Protein AF-A0A431UZG2-F1 (afdb_monomer_lite)

Radius of gyration: 30.42 Å; chains: 1; bounding box: 85×88×68 Å

Foldseek 3Di:
DDDDDDDDDDDDDDDDDDDDDDDDDDDPPPPPPDPPPPVVVVVVVVVVVVVVVVVVLVVQDDPVNCVLLLLLLLLQLLVLLVQQVLQSVLVSLVVNVVSLVVCCVRPVVVSVLCCVLPVVLSVQLNVCSQVSPSVSNVVSSVVSQVSVLVSCVVVVNNVDHDDNDDPPVPDRPDDDPHHNDHHDPDDDPPDPVVVPPDDDPPDDDDDDDDDDD

Secondary structure (DSSP, 8-state):
-----PPPP-PPPP-------------------PPPPHHHHHHHHHHHHHHHHHHHHTTSPPHHHHHHHHHHHHHHHHHHHHHTBHHHHHHHHHHHHHHHHHHHHH-HHHHHHHHHHHHHHHHHHHHHHHTT-HHHHHHHHHHHHHHHHHHHHHTT-TT----SS--TTS--SS------BPPPSS-----TTTTTSS---------------

Structure (mmCIF, N/CA/C/O backbone):
data_AF-A0A431UZG2-F1
#
_entry.id   AF-A0A431UZG2-F1
#
loop_
_atom_site.group_PDB
_atom_site.id
_atom_site.type_symbol
_atom_site.label_atom_id
_atom_site.label_alt_id
_atom_site.label_comp_id
_atom_site.label_asym_id
_atom_site.label_entity_id
_atom_site.label_seq_id
_atom_site.pdbx_PDB_ins_code
_atom_site.Cartn_x
_atom_site.Cartn_y
_atom_site.Cartn_z
_atom_site.occupancy
_atom_site.B_iso_or_equiv
_atom_site.auth_seq_id
_atom_site.auth_comp_id
_atom_site.auth_asym_id
_atom_site.auth_atom_id
_atom_site.pdbx_PDB_model_num
ATOM 1 N N . MET A 1 1 ? 34.994 -25.817 32.535 1.00 43.81 1 MET A N 1
ATOM 2 C CA . MET A 1 1 ? 35.953 -26.023 31.429 1.00 43.81 1 MET A CA 1
ATOM 3 C C . MET A 1 1 ? 35.608 -25.024 30.342 1.00 43.81 1 MET A C 1
ATOM 5 O O . MET A 1 1 ? 34.577 -25.170 29.707 1.00 43.81 1 MET A O 1
ATOM 9 N N . LEU A 1 2 ? 36.404 -23.961 30.244 1.00 37.12 2 LEU A N 1
ATOM 10 C CA . LEU A 1 2 ? 36.218 -22.814 29.358 1.00 37.12 2 LEU A CA 1
ATOM 11 C C . LEU A 1 2 ? 37.387 -22.848 28.364 1.00 37.12 2 LEU A C 1
ATOM 13 O O . LEU A 1 2 ? 38.533 -22.827 28.806 1.00 37.12 2 LEU A O 1
ATOM 17 N N . VAL A 1 3 ? 37.122 -22.953 27.062 1.00 38.84 3 VAL A N 1
ATOM 18 C CA . VAL A 1 3 ? 38.161 -22.873 26.023 1.00 38.84 3 VAL A CA 1
ATOM 19 C C . VAL A 1 3 ? 37.898 -21.608 25.216 1.00 38.84 3 VAL A C 1
ATOM 21 O O . VAL A 1 3 ? 37.007 -21.575 24.374 1.00 38.84 3 VAL A O 1
ATOM 24 N N . MET A 1 4 ? 38.651 -20.553 25.531 1.00 38.56 4 MET A N 1
ATOM 25 C CA . MET A 1 4 ? 38.770 -19.352 24.708 1.00 38.56 4 MET A CA 1
ATOM 26 C C . MET A 1 4 ? 39.889 -19.570 23.688 1.00 38.56 4 MET A C 1
ATOM 28 O O . MET A 1 4 ? 41.039 -19.785 24.067 1.00 38.56 4 MET A O 1
ATOM 32 N N . LEU A 1 5 ? 39.550 -19.510 22.401 1.00 45.03 5 LEU A N 1
ATOM 33 C CA . LEU A 1 5 ? 40.508 -19.466 21.298 1.00 45.03 5 LEU A CA 1
ATOM 34 C C . LEU A 1 5 ? 40.808 -17.999 20.972 1.00 45.03 5 LEU A C 1
ATOM 36 O O . LEU A 1 5 ? 39.964 -17.293 20.428 1.00 45.03 5 LEU A O 1
ATOM 40 N N . PHE A 1 6 ? 42.013 -17.555 21.325 1.00 39.78 6 PHE A N 1
ATOM 41 C CA . PHE A 1 6 ? 42.602 -16.298 20.869 1.00 39.78 6 PHE A CA 1
ATOM 42 C C . PHE A 1 6 ? 43.340 -16.540 19.546 1.00 39.78 6 PHE A C 1
ATOM 44 O O . PHE A 1 6 ? 44.195 -17.422 19.465 1.00 39.78 6 PHE A O 1
ATOM 51 N N . LEU A 1 7 ? 43.025 -15.747 18.522 1.00 44.94 7 LEU A N 1
ATOM 52 C CA . LEU A 1 7 ? 43.806 -15.645 17.287 1.00 44.94 7 LEU A CA 1
ATOM 53 C C . LEU A 1 7 ? 44.834 -14.506 17.433 1.00 44.94 7 LEU A C 1
ATOM 55 O O . LEU A 1 7 ? 44.464 -13.437 17.924 1.00 44.94 7 LEU A O 1
ATOM 59 N N . PRO A 1 8 ? 46.103 -14.692 17.024 1.00 45.88 8 PRO A N 1
ATOM 60 C CA . PRO A 1 8 ? 47.106 -13.637 17.089 1.00 45.88 8 PRO A CA 1
ATOM 61 C C . PRO A 1 8 ? 47.012 -12.661 15.907 1.00 45.88 8 PRO A C 1
ATOM 63 O O . PRO A 1 8 ? 46.861 -13.049 14.750 1.00 45.88 8 PRO A O 1
ATOM 66 N N . VAL A 1 9 ? 47.160 -11.379 16.244 1.00 39.16 9 VAL A N 1
ATOM 67 C CA . VAL A 1 9 ? 47.347 -10.238 15.342 1.00 39.16 9 VAL A CA 1
ATOM 68 C C . VAL A 1 9 ? 48.752 -10.303 14.741 1.00 39.16 9 VAL A C 1
ATOM 70 O O . VAL A 1 9 ? 49.736 -10.349 15.477 1.00 39.16 9 VAL A O 1
ATOM 73 N N . ALA A 1 10 ? 48.853 -10.292 13.413 1.00 42.78 10 ALA A N 1
ATOM 74 C CA . ALA A 1 10 ? 50.126 -10.144 12.717 1.00 42.78 10 ALA A CA 1
ATOM 75 C C . ALA A 1 10 ? 50.467 -8.653 12.576 1.00 42.78 10 ALA A C 1
ATOM 77 O O . ALA A 1 10 ? 49.780 -7.902 11.886 1.00 42.78 10 ALA A O 1
ATOM 78 N N . THR A 1 11 ? 51.533 -8.232 13.251 1.00 38.59 11 THR A N 1
ATOM 79 C CA . THR A 1 11 ? 52.185 -6.931 13.090 1.00 38.59 11 THR A CA 1
ATOM 80 C C . THR A 1 11 ? 53.084 -6.966 11.856 1.00 38.59 11 THR A C 1
ATOM 82 O O . THR A 1 11 ? 54.027 -7.757 11.817 1.00 38.59 11 THR A O 1
ATOM 85 N N . VAL A 1 12 ? 52.825 -6.113 10.864 1.00 40.75 12 VAL A N 1
ATOM 86 C CA . VAL A 1 12 ? 53.767 -5.856 9.764 1.00 40.75 12 VAL A CA 1
ATOM 87 C C . VAL A 1 12 ? 54.627 -4.657 10.148 1.00 40.75 12 VAL A C 1
ATOM 89 O O . VAL A 1 12 ? 54.109 -3.595 10.491 1.00 40.75 12 VAL A O 1
ATOM 92 N N . ALA A 1 13 ? 55.940 -4.881 10.159 1.00 39.12 13 ALA A N 1
ATOM 93 C CA . ALA A 1 13 ? 56.962 -3.903 10.486 1.00 39.12 13 ALA A CA 1
ATOM 94 C C . ALA A 1 13 ? 57.151 -2.896 9.344 1.00 39.12 13 ALA A C 1
ATOM 96 O O . ALA A 1 13 ? 57.095 -3.248 8.168 1.00 39.12 13 ALA A O 1
ATOM 97 N N . ASN A 1 14 ? 57.377 -1.648 9.742 1.00 38.53 14 ASN A N 1
ATOM 98 C CA . ASN A 1 14 ? 57.751 -0.523 8.900 1.00 38.53 14 ASN A CA 1
ATOM 99 C C . ASN A 1 14 ? 59.289 -0.506 8.827 1.00 38.53 14 ASN A C 1
ATOM 101 O O . ASN A 1 14 ? 59.929 -0.381 9.871 1.00 38.53 14 ASN A O 1
ATOM 105 N N . GLU A 1 15 ? 59.877 -0.644 7.640 1.00 40.97 15 GLU A N 1
ATOM 106 C CA . GLU A 1 15 ? 61.316 -0.448 7.426 1.00 40.97 15 GLU A CA 1
ATOM 107 C C . GLU A 1 15 ? 61.536 0.612 6.342 1.00 40.97 15 GLU A C 1
ATOM 109 O O . GLU A 1 15 ? 61.219 0.420 5.169 1.00 40.97 15 GLU A O 1
ATOM 114 N N . ASP A 1 16 ? 62.072 1.747 6.796 1.00 43.56 16 ASP A N 1
ATOM 115 C CA . ASP A 1 16 ? 62.659 2.824 6.005 1.00 43.56 16 ASP A CA 1
ATOM 116 C C . ASP A 1 16 ? 63.868 2.318 5.206 1.00 43.56 16 ASP A C 1
ATOM 118 O O . ASP A 1 16 ? 64.885 1.923 5.786 1.00 43.56 16 ASP A O 1
ATOM 122 N N . HIS A 1 17 ? 63.818 2.439 3.877 1.00 42.97 17 HIS A N 1
ATOM 123 C CA . HIS A 1 17 ? 65.035 2.602 3.084 1.00 42.97 17 HIS A CA 1
ATOM 124 C C . HIS A 1 17 ? 64.773 3.293 1.736 1.00 42.97 17 HIS A C 1
ATOM 126 O O . HIS A 1 17 ? 64.243 2.694 0.804 1.00 42.97 17 HIS A O 1
ATOM 132 N N . ASP A 1 18 ? 65.209 4.549 1.639 1.00 43.84 18 ASP A N 1
ATOM 133 C CA . ASP A 1 18 ? 65.608 5.231 0.401 1.00 43.84 18 ASP A CA 1
ATOM 134 C C . ASP A 1 18 ? 67.136 5.399 0.500 1.00 43.84 18 ASP A C 1
ATOM 136 O O . ASP A 1 18 ? 67.624 5.841 1.548 1.00 43.84 18 ASP A O 1
ATOM 140 N N . PRO A 1 19 ? 67.928 4.962 -0.496 1.00 50.75 19 PRO A N 1
ATOM 141 C CA . PRO A 1 19 ? 68.253 5.883 -1.585 1.00 50.75 19 PRO A CA 1
ATOM 142 C C . PRO A 1 19 ? 68.450 5.179 -2.939 1.00 50.75 19 PRO A C 1
ATOM 144 O O . PRO A 1 19 ? 69.220 4.228 -3.041 1.00 50.75 19 PRO A O 1
ATOM 147 N N . ALA A 1 20 ? 67.865 5.714 -4.009 1.00 37.75 20 ALA A N 1
ATOM 148 C CA . ALA A 1 20 ? 68.598 6.047 -5.243 1.00 37.75 20 ALA A CA 1
ATOM 149 C C . ALA A 1 20 ? 67.640 6.342 -6.398 1.00 37.75 20 ALA A C 1
ATOM 151 O O . ALA A 1 20 ? 67.057 5.469 -7.037 1.00 37.75 20 ALA A O 1
ATOM 152 N N . ARG A 1 21 ? 67.593 7.627 -6.724 1.00 46.16 21 ARG A N 1
ATOM 153 C CA . ARG A 1 21 ? 67.043 8.203 -7.942 1.00 46.16 21 ARG A CA 1
ATOM 154 C C . ARG A 1 21 ? 67.805 7.657 -9.161 1.00 46.16 21 ARG A C 1
ATOM 156 O O . ARG A 1 21 ? 68.935 8.070 -9.413 1.00 46.16 21 ARG A O 1
ATOM 163 N N . GLN A 1 22 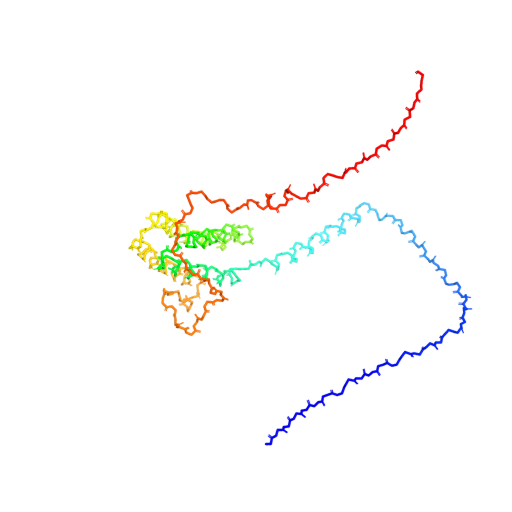? 67.188 6.755 -9.922 1.00 41.44 22 GLN A N 1
ATOM 164 C CA . GLN A 1 22 ? 67.561 6.478 -11.310 1.00 41.44 22 GLN A CA 1
ATOM 165 C C . GLN A 1 22 ? 66.491 7.061 -12.228 1.00 41.44 22 GLN A C 1
ATOM 167 O O . GLN A 1 22 ? 65.404 6.515 -12.399 1.00 41.44 22 GLN A O 1
ATOM 172 N N . GLU A 1 23 ? 66.830 8.210 -12.806 1.00 48.09 23 GLU A N 1
ATOM 173 C CA . GLU A 1 23 ? 66.174 8.743 -13.989 1.00 48.09 23 GLU A CA 1
ATOM 174 C C . GLU A 1 23 ? 66.430 7.783 -15.153 1.00 48.09 23 GLU A C 1
ATOM 176 O O . GLU A 1 23 ? 67.531 7.712 -15.695 1.00 48.09 23 GLU A O 1
ATOM 181 N N . THR A 1 24 ? 65.400 7.047 -15.554 1.00 43.62 24 THR A N 1
ATOM 182 C CA . THR A 1 24 ? 65.286 6.582 -16.933 1.00 43.62 24 THR A CA 1
ATOM 183 C C . THR A 1 24 ? 63.944 7.072 -17.434 1.00 43.62 24 THR A C 1
ATOM 185 O O . THR A 1 24 ? 62.882 6.659 -16.978 1.00 43.62 24 THR A O 1
ATOM 188 N N . GLY A 1 25 ? 64.019 8.087 -18.291 1.00 46.62 25 GLY A N 1
ATOM 189 C CA . GLY A 1 25 ? 62.873 8.602 -19.005 1.00 46.62 25 GLY A CA 1
ATOM 190 C C . GLY A 1 25 ? 62.320 7.512 -19.906 1.00 46.62 25 GLY A C 1
ATOM 191 O O . GLY A 1 25 ? 62.895 7.222 -20.951 1.00 46.62 25 GLY A O 1
ATOM 192 N N . GLU A 1 26 ? 61.183 6.954 -19.521 1.00 42.47 26 GLU A N 1
ATOM 193 C CA . GLU A 1 26 ? 60.258 6.379 -20.478 1.00 42.47 26 GLU A CA 1
ATOM 194 C C . GLU A 1 26 ? 59.244 7.460 -20.822 1.00 42.47 26 GLU A C 1
ATOM 196 O O . GLU A 1 26 ? 58.429 7.921 -20.024 1.00 42.47 26 GLU A O 1
ATOM 201 N N . THR A 1 27 ? 59.434 7.941 -22.041 1.00 43.25 27 THR A N 1
ATOM 202 C CA . THR A 1 27 ? 58.616 8.878 -22.783 1.00 43.25 27 THR A CA 1
ATOM 203 C C . THR A 1 27 ? 57.137 8.727 -22.453 1.00 43.25 27 THR A C 1
ATOM 205 O O . THR A 1 27 ? 56.504 7.735 -22.815 1.00 43.25 27 THR A O 1
ATOM 208 N N . SER A 1 28 ? 56.593 9.769 -21.828 1.00 48.41 28 SER A N 1
ATOM 209 C CA . SER A 1 28 ? 55.172 10.086 -21.859 1.00 48.41 28 SER A CA 1
ATOM 210 C C . SER A 1 28 ? 54.723 10.095 -23.321 1.00 48.41 28 SER A C 1
ATOM 212 O O . SER A 1 28 ? 54.948 11.056 -24.060 1.00 48.41 28 SER A O 1
ATOM 214 N N . SER A 1 29 ? 54.145 8.979 -23.766 1.00 44.28 29 SER A N 1
ATOM 215 C CA . SER A 1 29 ? 53.398 8.914 -25.011 1.00 44.28 29 SER A CA 1
ATOM 216 C C . SER A 1 29 ? 52.078 9.628 -24.755 1.00 44.28 29 SER A C 1
ATOM 218 O O . SER A 1 29 ? 51.051 9.023 -24.457 1.00 44.28 29 SER A O 1
ATOM 220 N N . SER A 1 30 ? 52.128 10.957 -24.828 1.00 51.66 30 SER A N 1
ATOM 221 C CA . SER A 1 30 ? 50.952 11.775 -25.083 1.00 51.66 30 SER A CA 1
ATOM 222 C C . SER A 1 30 ? 50.509 11.488 -26.518 1.00 51.66 30 SER A C 1
ATOM 224 O O . SER A 1 30 ? 50.783 12.242 -27.451 1.00 51.66 30 SER A O 1
ATOM 226 N N . ALA A 1 31 ? 49.874 10.333 -26.717 1.00 46.91 31 ALA A N 1
ATOM 227 C CA . ALA A 1 31 ? 49.042 10.112 -27.880 1.00 46.91 31 ALA A CA 1
ATOM 228 C C . ALA A 1 31 ? 47.793 10.977 -27.682 1.00 46.91 31 ALA A C 1
ATOM 230 O O . ALA A 1 31 ? 46.787 10.542 -27.123 1.00 46.91 31 ALA A O 1
ATOM 231 N N . SER A 1 32 ? 47.899 12.236 -28.108 1.00 50.66 32 SER A N 1
ATOM 232 C CA . SER A 1 32 ? 46.752 13.086 -28.398 1.00 50.66 32 SER A CA 1
ATOM 233 C C . SER A 1 32 ? 45.939 12.357 -29.466 1.00 50.66 32 SER A C 1
ATOM 235 O O . SER A 1 32 ? 46.263 12.411 -30.651 1.00 50.66 32 SER A O 1
ATOM 237 N N . SER A 1 33 ? 44.958 11.565 -29.035 1.00 61.38 33 SER A N 1
ATOM 238 C CA . SER A 1 33 ? 44.034 10.907 -29.947 1.00 61.38 33 SER A CA 1
ATOM 239 C C . SER A 1 33 ? 43.202 12.011 -30.579 1.00 61.38 33 SER A C 1
ATOM 241 O O . SER A 1 33 ? 42.483 12.729 -29.883 1.00 61.38 33 SER A O 1
ATOM 243 N N . GLU A 1 34 ? 43.353 12.200 -31.892 1.00 66.00 34 GLU A N 1
ATOM 244 C CA . GLU A 1 34 ? 42.438 13.054 -32.642 1.00 66.00 34 GLU A CA 1
ATOM 245 C C . GLU A 1 34 ? 41.000 12.655 -32.283 1.00 66.00 34 GLU A C 1
ATOM 247 O O . GLU A 1 34 ? 40.702 11.455 -32.179 1.00 66.00 34 GLU A O 1
ATOM 252 N N . PRO A 1 35 ? 40.110 13.632 -32.028 1.00 73.94 35 PRO A N 1
ATOM 253 C CA . PRO A 1 35 ? 38.743 13.324 -31.661 1.00 73.94 35 PRO A CA 1
ATOM 254 C C . PRO A 1 35 ? 38.133 12.456 -32.760 1.00 73.94 35 PRO A C 1
ATOM 256 O O . PRO A 1 35 ? 38.169 12.817 -33.937 1.00 73.94 35 PRO A O 1
ATOM 259 N N . LYS A 1 36 ? 37.584 11.302 -32.360 1.00 78.38 36 LYS A N 1
ATOM 260 C CA . LYS A 1 36 ? 36.868 10.399 -33.265 1.00 78.38 36 LYS A CA 1
ATOM 261 C C . LYS A 1 36 ? 35.882 11.208 -34.129 1.00 78.38 36 LYS A C 1
ATOM 263 O O . LYS A 1 36 ? 35.250 12.129 -33.589 1.00 78.38 36 LYS A O 1
ATOM 268 N N . PRO A 1 37 ? 35.700 10.851 -35.415 1.00 91.94 37 PRO A N 1
ATOM 269 C CA . PRO A 1 37 ? 34.659 11.434 -36.257 1.00 91.94 37 PRO A CA 1
ATOM 270 C C . PRO A 1 37 ? 33.309 11.440 -35.536 1.00 91.94 37 PRO A C 1
ATOM 272 O O . PRO A 1 37 ? 33.022 10.541 -34.736 1.00 91.94 37 PRO A O 1
ATOM 275 N N . LEU A 1 38 ? 32.490 12.463 -35.784 1.00 89.38 38 LEU A N 1
ATOM 276 C CA . LEU A 1 38 ? 31.225 12.663 -35.070 1.00 89.38 38 LEU A CA 1
ATOM 277 C C . LEU A 1 38 ? 30.324 11.429 -35.162 1.00 89.38 38 LEU A C 1
ATOM 279 O O . LEU A 1 38 ? 29.736 11.026 -34.164 1.00 89.38 38 LEU A O 1
ATOM 283 N N . GLU A 1 39 ? 30.308 10.774 -36.316 1.00 90.62 39 GLU A N 1
ATOM 284 C CA . GLU A 1 39 ? 29.546 9.558 -36.585 1.00 90.62 39 GLU A CA 1
ATOM 285 C C . GLU A 1 39 ? 29.968 8.412 -35.657 1.00 90.62 39 GLU A C 1
ATOM 287 O O . GLU A 1 39 ? 29.134 7.696 -35.109 1.00 90.62 39 GLU A O 1
ATOM 292 N N . GLN A 1 40 ? 31.272 8.267 -35.411 1.00 91.38 40 GLN A N 1
ATOM 293 C CA . GLN A 1 40 ? 31.798 7.226 -34.530 1.00 91.38 40 GLN A CA 1
ATOM 294 C C . GLN A 1 40 ? 31.515 7.531 -33.052 1.00 91.38 40 GLN A C 1
ATOM 296 O O . GLN A 1 40 ? 31.325 6.612 -32.252 1.00 91.38 40 GLN A O 1
ATOM 301 N N . ARG A 1 41 ? 31.476 8.814 -32.674 1.00 93.12 41 ARG A N 1
ATOM 302 C CA . ARG A 1 41 ? 31.078 9.244 -31.325 1.00 93.12 41 ARG A CA 1
ATOM 303 C C . ARG A 1 41 ? 29.597 8.971 -31.080 1.00 93.12 41 ARG A C 1
ATOM 305 O O . ARG A 1 41 ? 29.277 8.425 -30.034 1.00 93.12 41 ARG A O 1
ATOM 312 N N . VAL A 1 42 ? 28.732 9.285 -32.046 1.00 94.88 42 VAL A N 1
ATOM 313 C CA . VAL A 1 42 ? 27.293 8.981 -31.978 1.00 94.88 42 VAL A CA 1
ATOM 314 C C . VAL A 1 42 ? 27.068 7.477 -31.839 1.00 94.88 42 VAL A C 1
ATOM 316 O O . VAL A 1 42 ? 26.416 7.068 -30.889 1.00 94.88 42 VAL A O 1
ATOM 319 N N . ALA A 1 43 ? 27.703 6.652 -32.676 1.00 94.50 43 ALA A N 1
ATOM 320 C CA . ALA A 1 43 ? 27.565 5.197 -32.582 1.00 94.50 43 ALA A CA 1
ATOM 321 C C . ALA A 1 43 ? 28.029 4.634 -31.223 1.00 94.50 43 ALA A C 1
ATOM 323 O O . ALA A 1 43 ? 27.419 3.716 -30.684 1.00 94.50 43 ALA A O 1
ATOM 324 N N . THR A 1 44 ? 29.097 5.204 -30.648 1.00 96.00 44 THR A N 1
ATOM 325 C CA . THR A 1 44 ? 29.571 4.808 -29.310 1.00 96.00 44 THR A CA 1
ATOM 326 C C . THR A 1 44 ? 28.542 5.181 -28.237 1.00 96.00 44 THR A C 1
ATOM 328 O O . THR A 1 44 ? 28.244 4.368 -27.370 1.00 96.00 44 THR A O 1
ATOM 331 N N . LEU A 1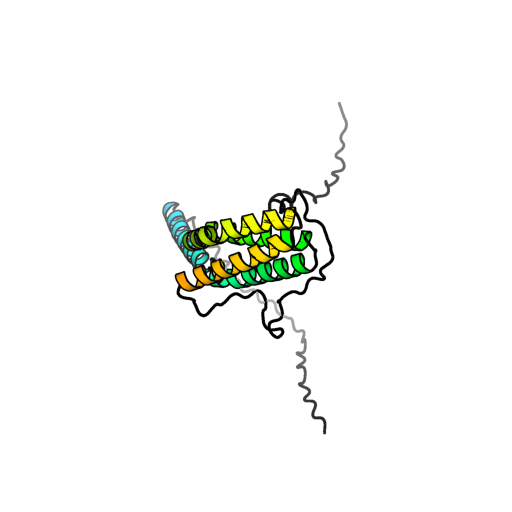 45 ? 27.972 6.389 -28.312 1.00 96.19 45 LEU A N 1
ATOM 332 C CA . LEU A 1 45 ? 26.948 6.853 -27.372 1.00 96.19 45 LEU A CA 1
ATOM 333 C C . LEU A 1 45 ? 25.652 6.040 -27.474 1.00 96.19 45 LEU A C 1
ATOM 335 O O . LEU A 1 45 ? 25.037 5.767 -26.452 1.00 96.19 45 LEU A O 1
ATOM 339 N N . GLU A 1 46 ? 25.246 5.631 -28.676 1.00 96.62 46 GLU A N 1
ATOM 340 C CA . GLU A 1 46 ? 24.080 4.762 -28.878 1.00 96.62 46 GLU A CA 1
ATOM 341 C C . GLU A 1 46 ? 24.291 3.376 -28.248 1.00 96.62 46 GLU A C 1
ATOM 343 O O . GLU A 1 46 ? 23.389 2.853 -27.593 1.00 96.62 46 GLU A O 1
ATOM 348 N N . GLU A 1 47 ? 25.491 2.796 -28.374 1.00 97.00 47 GLU A N 1
ATOM 349 C CA . GLU A 1 47 ? 25.827 1.528 -27.713 1.00 97.00 47 GLU A CA 1
ATOM 350 C C . GLU A 1 47 ? 25.848 1.670 -26.181 1.00 97.00 47 GLU A C 1
ATOM 352 O O . GLU A 1 47 ? 25.344 0.804 -25.458 1.00 97.00 47 GLU A O 1
ATOM 357 N N . GLU A 1 48 ? 26.422 2.762 -25.671 1.00 96.31 48 GLU A N 1
ATOM 358 C CA . GLU A 1 48 ? 26.432 3.059 -24.238 1.00 96.31 48 GLU A CA 1
ATOM 359 C C . GLU A 1 48 ? 25.016 3.272 -23.696 1.00 96.31 48 GLU A C 1
ATOM 361 O O . GLU A 1 48 ? 24.679 2.697 -22.659 1.00 96.31 48 GLU A O 1
ATOM 366 N N . LEU A 1 49 ? 24.168 4.016 -24.412 1.00 96.88 49 LEU A N 1
ATOM 367 C CA . LEU A 1 49 ? 22.769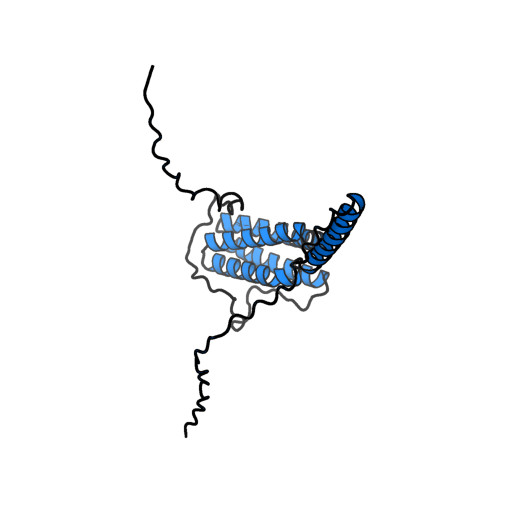 4.227 -24.051 1.00 96.88 49 LEU A CA 1
ATOM 368 C C . LEU A 1 49 ? 22.016 2.895 -23.981 1.00 96.88 49 LEU A C 1
ATOM 370 O O . LEU A 1 49 ? 21.429 2.593 -22.945 1.00 96.88 49 LEU A O 1
ATOM 374 N N . ALA A 1 50 ? 22.123 2.053 -25.012 1.00 95.75 50 ALA A N 1
ATOM 375 C CA . ALA A 1 50 ? 21.474 0.742 -25.031 1.00 95.75 50 ALA A CA 1
ATOM 376 C C . ALA A 1 50 ? 21.944 -0.161 -23.873 1.00 95.75 50 ALA A C 1
ATOM 378 O O . ALA A 1 50 ? 21.158 -0.886 -23.260 1.00 95.75 50 ALA A O 1
ATOM 379 N N . ARG A 1 51 ? 23.237 -0.107 -23.524 1.00 95.81 51 ARG A N 1
ATOM 380 C CA . ARG A 1 51 ? 23.798 -0.842 -22.380 1.00 95.81 51 ARG A CA 1
ATOM 381 C C . ARG A 1 51 ? 23.250 -0.334 -21.046 1.00 95.81 51 ARG A C 1
ATOM 383 O O . ARG A 1 51 ? 23.003 -1.143 -20.144 1.00 95.81 51 ARG A O 1
ATOM 390 N N . VAL A 1 52 ? 23.110 0.982 -20.900 1.00 95.06 52 VAL A N 1
ATOM 391 C CA . VAL A 1 52 ? 22.543 1.608 -19.702 1.00 95.06 52 VAL A CA 1
ATOM 392 C C . VAL A 1 52 ? 21.066 1.251 -19.576 1.00 95.06 52 VAL A C 1
ATOM 394 O O . VAL A 1 52 ? 20.674 0.766 -18.521 1.00 95.06 52 VAL A O 1
ATOM 397 N N . GLU A 1 53 ? 20.277 1.373 -20.643 1.00 92.69 53 GLU A N 1
ATOM 398 C CA . GLU A 1 53 ? 18.855 1.002 -20.664 1.00 92.69 53 GLU A CA 1
ATOM 399 C C . GLU A 1 53 ? 18.645 -0.462 -20.254 1.00 92.69 53 GLU A C 1
ATOM 401 O O . GLU A 1 53 ? 17.913 -0.738 -19.305 1.00 92.69 53 GLU A O 1
ATOM 406 N N . ALA A 1 54 ? 19.391 -1.398 -20.851 1.00 90.56 54 ALA A N 1
ATOM 407 C CA . ALA A 1 54 ? 19.328 -2.817 -20.489 1.00 90.56 54 ALA A CA 1
ATOM 408 C C . ALA A 1 54 ? 19.815 -3.113 -19.055 1.00 90.56 54 ALA A C 1
ATOM 410 O O . ALA A 1 54 ? 19.521 -4.162 -18.474 1.00 90.56 54 ALA A O 1
ATOM 411 N N . SER A 1 55 ? 20.628 -2.231 -18.471 1.00 90.06 55 SER A N 1
ATOM 412 C CA . SER A 1 55 ? 21.041 -2.346 -17.070 1.00 90.06 55 SER A CA 1
ATOM 413 C C . SER A 1 55 ? 19.981 -1.786 -16.127 1.00 90.06 55 SER A C 1
ATOM 415 O O . SER A 1 55 ? 19.745 -2.392 -15.087 1.00 90.06 55 SER A O 1
ATOM 417 N N . 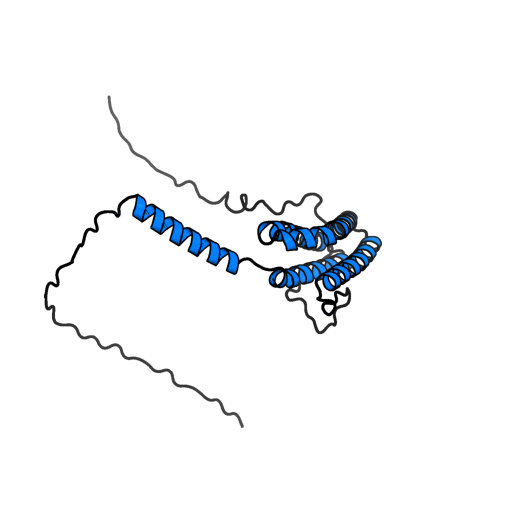LEU A 1 56 ? 19.314 -0.692 -16.501 1.00 87.62 56 LEU A N 1
ATOM 418 C CA . LEU A 1 56 ? 18.214 -0.105 -15.740 1.00 87.62 56 LEU A CA 1
ATOM 419 C C . LEU A 1 56 ? 16.995 -1.027 -15.710 1.00 87.62 56 LEU A C 1
ATOM 421 O O . LEU A 1 56 ? 16.454 -1.248 -14.633 1.00 87.62 56 LEU A O 1
ATOM 425 N N . GLU A 1 57 ? 16.622 -1.630 -16.841 1.00 85.00 57 GLU A N 1
ATOM 426 C CA . GLU A 1 57 ? 15.503 -2.581 -16.922 1.00 85.00 57 GLU A CA 1
ATOM 427 C C . GLU A 1 57 ? 15.695 -3.769 -15.963 1.00 85.00 57 GLU A C 1
ATOM 429 O O . GLU A 1 57 ? 14.783 -4.151 -15.238 1.00 85.00 57 GLU A O 1
ATOM 434 N N . ARG A 1 58 ? 16.923 -4.297 -15.856 1.00 83.44 58 ARG A N 1
ATOM 435 C CA . ARG A 1 58 ? 17.256 -5.391 -14.923 1.00 83.44 58 ARG A CA 1
ATOM 436 C C . ARG A 1 58 ? 17.253 -4.991 -13.446 1.00 83.44 58 ARG A C 1
ATOM 438 O O . ARG A 1 58 ? 17.263 -5.874 -12.593 1.00 83.44 58 ARG A O 1
ATOM 445 N N . LEU A 1 59 ? 17.327 -3.696 -13.146 1.00 85.00 59 LEU A N 1
ATOM 446 C CA . LEU A 1 59 ? 17.352 -3.162 -11.783 1.00 85.00 59 LEU A CA 1
ATOM 447 C C . LEU A 1 59 ? 15.987 -2.637 -11.333 1.00 85.00 59 LEU A C 1
ATOM 449 O O . LEU A 1 59 ? 15.869 -2.211 -10.182 1.00 85.00 59 LEU A O 1
ATOM 453 N N . GLN A 1 60 ? 14.975 -2.635 -12.207 1.00 80.00 60 GLN A N 1
ATOM 454 C CA . GLN A 1 60 ? 13.651 -2.175 -11.817 1.00 80.00 60 GLN A CA 1
ATOM 455 C C . GLN A 1 60 ? 13.104 -3.072 -10.699 1.00 80.00 60 GLN A C 1
ATOM 457 O O . GLN A 1 60 ? 13.169 -4.299 -10.814 1.00 80.00 60 GLN A O 1
ATOM 462 N N . PRO A 1 61 ? 12.598 -2.483 -9.598 1.00 81.50 61 PRO A N 1
ATOM 463 C CA . PRO A 1 61 ? 11.904 -3.253 -8.582 1.00 81.50 61 PRO A CA 1
ATOM 464 C C . PRO A 1 61 ? 10.744 -3.996 -9.239 1.00 81.50 61 PRO A C 1
ATOM 466 O O . PRO A 1 61 ? 9.995 -3.409 -10.014 1.00 81.50 61 PRO A O 1
ATOM 469 N N . ASP A 1 62 ? 10.596 -5.276 -8.935 1.00 82.12 62 ASP A N 1
ATOM 470 C CA . ASP A 1 62 ? 9.438 -6.040 -9.371 1.00 82.12 62 ASP A CA 1
ATOM 471 C C . ASP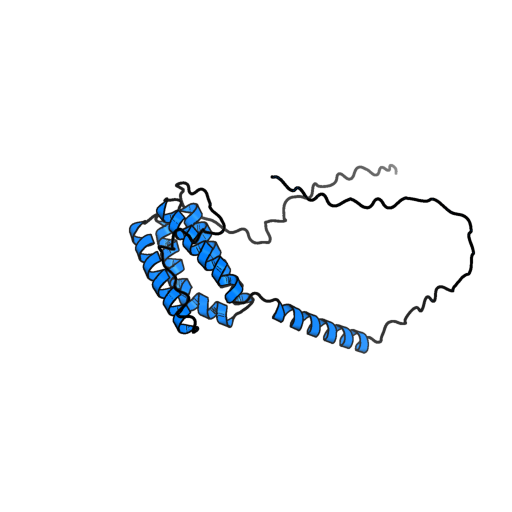 A 1 62 ? 8.357 -6.049 -8.279 1.00 82.12 62 ASP A C 1
ATOM 473 O O . ASP A 1 62 ? 8.547 -5.588 -7.145 1.00 82.12 62 ASP A O 1
ATOM 477 N N . MET A 1 63 ? 7.197 -6.614 -8.615 1.00 82.94 63 MET A N 1
ATOM 478 C CA . MET A 1 63 ? 6.107 -6.779 -7.655 1.00 82.94 63 MET A CA 1
ATOM 479 C C . MET A 1 63 ? 6.527 -7.618 -6.430 1.00 82.94 63 MET A C 1
ATOM 481 O O . MET A 1 63 ? 6.033 -7.395 -5.329 1.00 82.94 63 MET A O 1
ATOM 485 N N . ILE A 1 64 ? 7.474 -8.551 -6.575 1.00 85.62 64 ILE A N 1
ATOM 486 C CA . ILE A 1 64 ? 7.943 -9.407 -5.473 1.00 85.62 64 ILE A CA 1
ATOM 487 C C . ILE A 1 64 ? 8.682 -8.576 -4.417 1.00 85.62 64 ILE A C 1
ATOM 489 O O . ILE A 1 64 ? 8.529 -8.828 -3.221 1.00 85.62 64 ILE A O 1
ATOM 493 N N . MET A 1 65 ? 9.444 -7.569 -4.840 1.00 87.81 65 MET A N 1
ATOM 494 C CA . MET A 1 65 ? 10.202 -6.701 -3.943 1.00 87.81 65 MET A CA 1
ATOM 495 C C . MET A 1 65 ? 9.318 -5.719 -3.165 1.00 87.81 65 MET A C 1
ATOM 497 O O . MET A 1 65 ? 9.664 -5.369 -2.036 1.00 87.81 65 MET A O 1
ATOM 501 N N . ILE A 1 66 ? 8.178 -5.295 -3.723 1.00 91.75 66 ILE A N 1
ATOM 502 C CA . ILE A 1 66 ? 7.307 -4.292 -3.084 1.00 91.75 66 ILE A CA 1
ATOM 503 C C . ILE A 1 66 ? 6.224 -4.878 -2.170 1.00 91.75 66 ILE A C 1
ATOM 505 O O . ILE A 1 66 ? 5.815 -4.223 -1.213 1.00 91.75 66 ILE A O 1
ATOM 509 N N . MET A 1 67 ? 5.758 -6.106 -2.426 1.00 93.38 67 MET A N 1
ATOM 510 C CA . MET A 1 67 ? 4.681 -6.725 -1.639 1.00 93.38 67 MET A CA 1
ATOM 511 C C . MET A 1 67 ? 5.008 -6.878 -0.142 1.00 93.38 67 MET A C 1
ATOM 513 O O . MET A 1 67 ? 4.100 -6.691 0.666 1.00 93.38 67 MET A O 1
ATOM 517 N N . PRO A 1 68 ? 6.258 -7.165 0.279 1.00 91.75 68 PRO A N 1
ATOM 518 C CA . PRO A 1 68 ? 6.613 -7.166 1.695 1.00 91.75 68 PRO A CA 1
ATOM 519 C C . PRO A 1 68 ? 6.444 -5.804 2.378 1.00 91.75 68 PRO A C 1
ATOM 521 O O . PRO A 1 68 ? 5.958 -5.771 3.504 1.00 91.75 68 PRO A O 1
ATOM 524 N N . ASP A 1 69 ? 6.812 -4.703 1.710 1.00 92.62 69 ASP A N 1
ATOM 525 C CA . ASP A 1 69 ? 6.611 -3.346 2.245 1.00 92.62 69 ASP A CA 1
ATOM 526 C C . ASP A 1 69 ? 5.112 -3.045 2.310 1.00 92.62 69 ASP A C 1
ATOM 528 O O . ASP A 1 69 ? 4.603 -2.720 3.375 1.00 92.62 69 ASP A O 1
ATOM 532 N N . PHE A 1 70 ? 4.362 -3.306 1.233 1.00 94.94 70 PHE A N 1
ATOM 533 C CA . PHE A 1 70 ? 2.904 -3.134 1.221 1.00 94.94 70 PHE A CA 1
ATOM 534 C C . PHE A 1 70 ? 2.210 -3.896 2.367 1.00 94.94 70 PHE A C 1
ATOM 536 O O . PHE A 1 70 ? 1.349 -3.348 3.055 1.00 94.94 70 PHE A O 1
ATOM 543 N N . ALA A 1 71 ? 2.606 -5.150 2.609 1.00 93.69 71 ALA A N 1
ATOM 544 C CA . ALA A 1 71 ? 2.071 -5.959 3.700 1.00 93.69 71 ALA A CA 1
ATOM 545 C C . ALA A 1 71 ? 2.421 -5.379 5.080 1.00 93.69 71 ALA A C 1
ATOM 547 O O . ALA A 1 71 ? 1.561 -5.337 5.959 1.00 93.69 71 ALA A O 1
ATOM 548 N N . GLU A 1 72 ? 3.657 -4.916 5.279 1.00 92.94 72 GLU A N 1
ATOM 549 C CA . GLU A 1 72 ? 4.067 -4.258 6.522 1.00 92.94 72 GLU A CA 1
ATOM 550 C C . GLU A 1 72 ? 3.229 -3.001 6.784 1.00 92.94 72 GLU A C 1
ATOM 552 O O . GLU A 1 72 ? 2.616 -2.904 7.849 1.00 92.94 72 GLU A O 1
ATOM 557 N N . ARG A 1 73 ? 3.107 -2.105 5.795 1.00 95.62 73 ARG A N 1
ATOM 558 C CA . ARG A 1 73 ? 2.281 -0.887 5.880 1.00 95.62 73 ARG A CA 1
ATOM 559 C C . ARG A 1 73 ? 0.833 -1.204 6.243 1.00 95.62 73 ARG A C 1
ATOM 561 O O . ARG A 1 73 ? 0.292 -0.625 7.183 1.00 95.62 73 ARG A O 1
ATOM 568 N N . PHE A 1 74 ? 0.227 -2.186 5.575 1.00 96.12 74 PHE A N 1
ATOM 569 C CA . PHE A 1 74 ? -1.143 -2.619 5.854 1.00 96.12 74 PHE A CA 1
ATOM 570 C C . PHE A 1 74 ? -1.333 -3.074 7.311 1.00 96.12 74 PHE A C 1
ATOM 572 O O . PHE A 1 74 ? -2.316 -2.719 7.966 1.00 96.12 74 PHE A O 1
ATOM 579 N N . HIS A 1 75 ? -0.381 -3.836 7.852 1.00 93.81 75 HIS A N 1
ATOM 580 C CA . HIS A 1 75 ? -0.458 -4.324 9.227 1.00 93.81 75 HIS A CA 1
ATOM 581 C C . HIS A 1 75 ? -0.162 -3.249 10.278 1.00 93.81 75 HIS A C 1
ATOM 583 O O . HIS A 1 75 ? -0.790 -3.266 11.340 1.00 93.81 75 HIS A O 1
ATOM 589 N N . VAL A 1 76 ? 0.758 -2.318 10.006 1.00 93.94 76 VAL A N 1
ATOM 590 C CA . VAL A 1 76 ? 0.991 -1.161 10.883 1.00 93.94 76 VAL A CA 1
ATOM 591 C C . VAL A 1 76 ? -0.258 -0.281 10.914 1.00 93.94 76 VAL A C 1
ATOM 593 O O . VAL A 1 76 ? -0.733 0.028 12.004 1.00 93.94 76 VAL A O 1
ATOM 596 N N . MET A 1 77 ? -0.849 0.022 9.753 1.00 96.69 77 MET A N 1
ATOM 597 C CA . MET A 1 77 ? -2.104 0.774 9.634 1.00 96.69 77 MET A CA 1
ATOM 598 C C . MET A 1 77 ? -3.230 0.141 10.458 1.00 96.69 77 MET A C 1
ATOM 600 O O . MET A 1 77 ? -3.894 0.827 11.231 1.00 96.69 77 MET A O 1
ATOM 604 N N . HIS A 1 78 ? -3.423 -1.176 10.326 1.00 95.62 78 HIS A N 1
ATOM 605 C CA . HIS A 1 78 ? -4.417 -1.914 11.104 1.00 95.62 78 HIS A CA 1
ATOM 606 C C . HIS A 1 78 ? -4.201 -1.731 12.613 1.00 95.62 78 HIS A C 1
ATOM 608 O O . HIS A 1 78 ? -5.117 -1.316 13.322 1.00 95.62 78 HIS A O 1
ATOM 614 N N . ARG A 1 79 ? -2.982 -1.987 13.108 1.00 93.81 79 ARG A N 1
ATOM 615 C CA . ARG A 1 79 ? -2.672 -1.863 14.542 1.00 93.81 79 ARG A CA 1
ATOM 616 C C . ARG A 1 79 ? -2.810 -0.426 15.045 1.00 93.81 79 ARG A C 1
ATOM 618 O O . ARG A 1 79 ? -3.237 -0.224 16.178 1.00 93.81 79 ARG A O 1
ATOM 625 N N . ALA A 1 80 ? -2.455 0.553 14.217 1.00 95.06 80 ALA A N 1
ATOM 626 C CA . ALA A 1 80 ? -2.606 1.969 14.520 1.00 95.06 80 ALA A CA 1
ATOM 627 C C . ALA A 1 80 ? -4.083 2.350 14.692 1.00 95.06 80 ALA A C 1
ATOM 629 O O . ALA A 1 80 ? -4.442 2.909 15.727 1.00 95.06 80 ALA A O 1
ATOM 630 N N . GLY A 1 81 ? -4.957 1.945 13.764 1.00 95.81 81 GLY A N 1
ATOM 631 C CA . GLY A 1 81 ? -6.404 2.147 13.902 1.00 95.81 81 GLY A CA 1
ATOM 632 C C . GLY A 1 81 ? -6.981 1.452 15.142 1.00 95.81 81 GLY A C 1
ATOM 633 O O . GLY A 1 81 ? -7.785 2.031 15.871 1.00 95.81 81 GLY A O 1
ATOM 634 N N . ASP A 1 82 ? -6.496 0.252 15.472 1.00 93.75 82 ASP A N 1
ATOM 635 C CA . ASP A 1 82 ? -6.885 -0.461 16.695 1.00 93.75 82 ASP A CA 1
ATOM 636 C C . ASP A 1 82 ? -6.494 0.272 17.989 1.00 93.75 82 ASP A C 1
ATOM 638 O O . ASP A 1 82 ? -7.221 0.226 18.994 1.00 93.75 82 ASP A O 1
ATOM 642 N N . ALA A 1 83 ? -5.352 0.956 17.960 1.00 94.88 83 ALA A N 1
ATOM 643 C CA . ALA A 1 83 ? -4.861 1.796 19.044 1.00 94.88 83 ALA A CA 1
ATOM 644 C C . ALA A 1 83 ? -5.501 3.200 19.062 1.00 94.88 83 ALA A C 1
ATOM 646 O O . ALA A 1 83 ? -5.307 3.933 20.033 1.00 94.88 83 ALA A O 1
ATOM 647 N N . GLY A 1 84 ? -6.266 3.573 18.029 1.00 95.69 84 GLY A N 1
ATOM 648 C CA . GLY A 1 84 ? -6.787 4.931 17.835 1.00 95.69 84 GLY A CA 1
ATOM 649 C C . GLY A 1 84 ? -5.710 5.953 17.449 1.00 95.69 84 GLY A C 1
ATOM 650 O O . GLY A 1 84 ? -5.891 7.147 17.675 1.00 95.69 84 GLY A O 1
ATOM 651 N N . ASP A 1 85 ? -4.572 5.489 16.931 1.00 97.25 85 ASP A N 1
ATOM 652 C CA . ASP A 1 85 ? -3.490 6.309 16.382 1.00 97.25 85 ASP A CA 1
ATOM 653 C C . ASP A 1 85 ? -3.766 6.587 14.896 1.00 97.25 85 ASP A C 1
ATOM 655 O O . ASP A 1 85 ? -3.174 5.991 13.992 1.00 97.25 85 ASP A O 1
ATOM 659 N N . TRP A 1 86 ? -4.748 7.448 14.633 1.00 97.12 86 TRP A N 1
ATOM 660 C CA . TRP A 1 86 ? -5.256 7.686 13.284 1.00 97.12 86 TRP A CA 1
ATOM 661 C C . TRP A 1 86 ? -4.258 8.435 12.401 1.00 97.12 86 TRP A C 1
ATOM 663 O O . TRP A 1 86 ? -4.272 8.245 11.187 1.00 97.12 86 TRP A O 1
ATOM 673 N N . ALA A 1 87 ? -3.333 9.213 12.980 1.00 95.88 87 ALA A N 1
ATOM 674 C CA . ALA A 1 87 ? -2.248 9.821 12.213 1.00 95.88 87 ALA A CA 1
ATOM 675 C C . ALA A 1 87 ? -1.311 8.763 11.622 1.00 95.88 87 ALA A C 1
ATOM 677 O O . ALA A 1 87 ? -0.978 8.839 10.438 1.00 95.88 87 ALA A O 1
ATOM 678 N N . VAL A 1 88 ? -0.913 7.760 12.416 1.00 96.38 88 VAL A N 1
ATOM 679 C CA . VAL A 1 88 ? -0.097 6.649 11.908 1.00 96.38 88 VAL A CA 1
ATOM 680 C C . VAL A 1 88 ? -0.899 5.825 10.907 1.00 96.38 88 VAL A C 1
ATOM 682 O O . VAL A 1 88 ? -0.387 5.538 9.830 1.00 96.38 88 VAL A O 1
ATOM 685 N N . ALA A 1 89 ? -2.167 5.509 11.192 1.00 97.50 89 ALA A N 1
ATOM 686 C CA . ALA A 1 89 ? -3.007 4.780 10.240 1.00 97.50 89 ALA A CA 1
ATOM 687 C C . ALA A 1 89 ? -3.068 5.489 8.873 1.00 97.50 89 ALA A C 1
ATOM 689 O O . ALA A 1 89 ? -2.827 4.864 7.839 1.00 97.50 89 ALA A O 1
ATOM 690 N N . ASN A 1 90 ? -3.301 6.804 8.870 1.00 97.75 90 ASN A N 1
ATOM 691 C CA . ASN A 1 90 ? -3.356 7.602 7.649 1.00 97.75 90 ASN A CA 1
ATOM 692 C C . ASN A 1 90 ? -2.011 7.631 6.905 1.00 97.75 90 ASN A C 1
ATOM 694 O O . ASN A 1 90 ? -1.956 7.448 5.691 1.00 97.75 90 ASN A O 1
ATOM 698 N N . HIS A 1 91 ? -0.908 7.814 7.637 1.00 96.88 91 HIS A N 1
ATOM 699 C CA . HIS A 1 91 ? 0.439 7.833 7.065 1.00 96.88 91 HIS A CA 1
ATOM 700 C C . HIS A 1 91 ? 0.777 6.534 6.320 1.00 96.88 91 HIS A C 1
ATOM 702 O O . HIS A 1 91 ? 1.291 6.560 5.197 1.00 96.88 91 HIS A O 1
ATOM 708 N N . GLU A 1 92 ? 0.481 5.392 6.937 1.00 97.44 92 GLU A N 1
ATOM 709 C CA . GLU A 1 92 ? 0.739 4.085 6.337 1.00 97.44 92 GLU A CA 1
ATOM 710 C C . GLU A 1 92 ? -0.158 3.845 5.112 1.00 97.44 92 GLU A C 1
ATOM 712 O O . GLU A 1 92 ? 0.318 3.338 4.094 1.00 97.44 92 GLU A O 1
ATOM 717 N N . LEU A 1 93 ? -1.427 4.276 5.159 1.00 98.31 93 LEU A N 1
ATOM 718 C CA . LEU A 1 93 ? -2.346 4.203 4.020 1.00 98.31 93 LEU A CA 1
ATOM 719 C C . LEU A 1 93 ? -1.835 4.986 2.808 1.00 98.31 93 LEU A C 1
ATOM 721 O O . LEU A 1 93 ? -1.796 4.460 1.694 1.00 98.31 93 LEU A O 1
ATOM 725 N N . LEU A 1 94 ? -1.406 6.226 3.024 1.00 97.44 94 LEU A N 1
ATOM 726 C CA . LEU A 1 94 ? -0.911 7.094 1.955 1.00 97.44 94 LEU A CA 1
ATOM 727 C C . LEU A 1 94 ? 0.407 6.571 1.384 1.00 97.44 94 LEU A C 1
ATOM 729 O O . LEU A 1 94 ? 0.614 6.577 0.170 1.00 97.44 94 LEU A O 1
ATOM 733 N N . THR A 1 95 ? 1.251 5.986 2.233 1.00 97.06 95 THR A N 1
ATOM 734 C CA . THR A 1 95 ? 2.448 5.270 1.783 1.00 97.06 95 THR A CA 1
ATOM 735 C C . THR A 1 95 ? 2.090 4.080 0.882 1.00 97.06 95 THR A C 1
ATOM 737 O O . THR A 1 95 ? 2.741 3.885 -0.147 1.00 97.06 95 THR A O 1
ATOM 740 N N . MET A 1 96 ? 1.038 3.310 1.194 1.00 97.75 96 MET A N 1
ATOM 741 C CA . MET A 1 96 ? 0.563 2.229 0.314 1.00 97.75 96 MET A CA 1
ATOM 742 C C . MET A 1 96 ? 0.067 2.749 -1.040 1.00 97.75 96 MET A C 1
ATOM 744 O O . MET A 1 96 ? 0.416 2.172 -2.070 1.00 97.75 96 MET A O 1
ATOM 748 N N . GLN A 1 97 ? -0.695 3.846 -1.070 1.00 97.31 97 GLN A N 1
ATOM 749 C CA . GLN A 1 97 ? -1.134 4.470 -2.326 1.00 97.31 97 GLN A CA 1
ATOM 750 C C . GLN A 1 97 ? 0.069 4.912 -3.175 1.00 97.31 97 GLN A C 1
ATOM 752 O O . GLN A 1 97 ? 0.151 4.596 -4.361 1.00 97.31 97 GLN A O 1
ATOM 757 N N . GLN A 1 98 ? 1.088 5.509 -2.553 1.00 96.06 98 GLN A N 1
ATOM 758 C CA . GLN A 1 98 ? 2.331 5.877 -3.235 1.00 96.06 98 GLN A CA 1
ATOM 759 C C . GLN A 1 98 ? 3.130 4.679 -3.755 1.00 96.06 98 GLN A C 1
ATOM 761 O O . GLN A 1 98 ? 3.887 4.817 -4.719 1.00 96.06 98 GLN A O 1
ATOM 766 N N . ILE A 1 99 ? 3.051 3.508 -3.114 1.00 95.38 99 ILE A N 1
ATOM 767 C CA . ILE A 1 99 ? 3.659 2.282 -3.653 1.00 95.38 99 ILE A CA 1
ATOM 768 C C . ILE A 1 99 ? 2.981 1.915 -4.979 1.00 95.38 99 ILE A C 1
ATOM 770 O O . ILE A 1 99 ? 3.684 1.624 -5.946 1.00 95.38 99 ILE A O 1
ATOM 774 N N . ILE A 1 100 ? 1.649 1.995 -5.055 1.00 95.50 100 ILE A N 1
ATOM 775 C CA . ILE A 1 100 ? 0.880 1.720 -6.280 1.00 95.50 100 ILE A CA 1
ATOM 776 C C . ILE A 1 100 ? 1.246 2.720 -7.384 1.00 95.50 100 ILE A C 1
ATOM 778 O O . ILE A 1 100 ? 1.602 2.316 -8.491 1.00 95.50 100 ILE A O 1
ATOM 782 N N . GLU A 1 101 ? 1.247 4.018 -7.080 1.00 94.62 101 GLU A N 1
ATOM 783 C CA . GLU A 1 101 ? 1.618 5.060 -8.047 1.00 94.62 101 GLU A CA 1
ATOM 784 C C . GLU A 1 101 ? 3.053 4.903 -8.557 1.00 94.62 101 GLU A C 1
ATOM 786 O O . GLU A 1 101 ? 3.343 5.126 -9.735 1.00 94.62 101 GLU A O 1
ATOM 791 N N . ARG A 1 102 ? 3.986 4.529 -7.673 1.00 93.19 102 ARG A N 1
ATOM 792 C CA . ARG A 1 102 ? 5.369 4.257 -8.068 1.00 93.19 102 ARG A CA 1
ATOM 793 C C . ARG A 1 102 ? 5.438 3.018 -8.959 1.00 93.19 102 ARG A C 1
ATOM 795 O O . ARG A 1 102 ? 6.078 3.104 -10.005 1.00 93.19 102 ARG A O 1
ATOM 802 N N . MET A 1 103 ? 4.741 1.930 -8.618 1.00 92.38 103 MET A N 1
ATOM 803 C CA . MET A 1 103 ? 4.659 0.728 -9.462 1.00 92.38 103 MET A CA 1
ATOM 804 C C . MET A 1 103 ? 4.176 1.054 -10.868 1.00 92.38 103 MET A C 1
ATOM 806 O O . MET A 1 103 ? 4.781 0.595 -11.825 1.00 92.38 103 MET A O 1
ATOM 810 N N . GLN A 1 104 ? 3.156 1.900 -11.025 1.00 93.31 104 GLN A N 1
ATOM 811 C CA . GLN A 1 104 ? 2.676 2.302 -12.352 1.00 93.31 104 GLN A CA 1
ATOM 812 C C . GLN A 1 104 ? 3.764 2.957 -13.222 1.00 93.31 104 GLN A C 1
ATOM 814 O O . GLN A 1 104 ? 3.667 2.915 -14.448 1.00 93.31 104 GLN A O 1
ATOM 819 N N . ARG A 1 105 ? 4.807 3.544 -12.615 1.00 90.12 105 ARG A N 1
ATOM 820 C CA . ARG A 1 105 ? 5.924 4.172 -13.336 1.00 90.12 105 ARG A CA 1
ATOM 821 C C . ARG A 1 105 ? 7.007 3.186 -13.761 1.00 90.12 105 ARG A C 1
ATOM 823 O O . ARG A 1 105 ? 7.539 3.341 -14.855 1.00 90.12 105 ARG A O 1
ATOM 830 N N . PHE A 1 106 ? 7.372 2.227 -12.911 1.00 87.19 106 PHE A N 1
ATOM 831 C CA . PHE A 1 106 ? 8.485 1.310 -13.199 1.00 87.19 106 PHE A CA 1
ATOM 832 C C . PHE A 1 106 ? 8.046 -0.091 -13.645 1.00 87.19 106 PHE A C 1
ATOM 834 O O . PHE A 1 106 ? 8.801 -0.750 -14.339 1.00 87.19 106 PHE A O 1
ATOM 841 N N . ASP A 1 107 ? 6.823 -0.516 -13.337 1.00 89.38 107 ASP A N 1
ATOM 842 C CA . ASP A 1 107 ? 6.195 -1.736 -13.852 1.00 89.38 107 ASP A CA 1
ATOM 843 C C . ASP A 1 107 ? 4.712 -1.451 -14.171 1.00 89.38 107 ASP A C 1
ATOM 845 O O . ASP A 1 107 ? 3.816 -1.753 -13.374 1.00 89.38 107 ASP A O 1
ATOM 849 N N . PRO A 1 108 ? 4.415 -0.831 -15.331 1.00 91.38 108 PRO A N 1
ATOM 850 C CA . PRO A 1 108 ? 3.071 -0.343 -15.637 1.00 91.38 108 PRO A CA 1
ATOM 851 C C . PRO A 1 108 ? 1.995 -1.432 -15.640 1.00 91.38 108 PRO A C 1
ATOM 853 O O . PRO A 1 108 ? 0.848 -1.163 -15.284 1.00 91.38 108 PRO A O 1
ATOM 856 N N . GLN A 1 109 ? 2.343 -2.662 -16.034 1.00 91.38 109 GLN A N 1
ATOM 857 C CA . GLN A 1 109 ? 1.380 -3.762 -16.114 1.00 91.38 109 GLN A CA 1
ATOM 858 C C . GLN A 1 109 ? 0.964 -4.226 -14.718 1.00 91.38 109 GLN A C 1
ATOM 860 O O . GLN A 1 109 ? -0.233 -4.284 -14.426 1.00 91.38 109 GLN A O 1
ATOM 865 N N . ASN A 1 110 ? 1.933 -4.506 -13.842 1.00 91.19 110 ASN A N 1
ATOM 866 C CA . ASN A 1 110 ? 1.625 -4.919 -12.475 1.00 91.19 110 ASN A CA 1
ATOM 867 C C . ASN A 1 110 ? 1.115 -3.749 -11.626 1.00 91.19 110 ASN A C 1
ATOM 869 O O . ASN A 1 110 ? 0.241 -3.948 -10.787 1.00 91.19 110 ASN A O 1
ATOM 873 N N . GLY A 1 111 ? 1.582 -2.523 -11.876 1.00 93.75 111 GLY A N 1
ATOM 874 C CA . GLY A 1 111 ? 1.058 -1.314 -11.241 1.00 93.75 111 GLY A CA 1
ATOM 875 C C . GLY A 1 111 ? -0.419 -1.081 -11.556 1.00 93.75 111 GLY A C 1
ATOM 876 O O . GLY A 1 111 ? -1.209 -0.861 -10.642 1.00 93.75 111 GLY A O 1
ATOM 877 N N . ALA A 1 112 ? -0.824 -1.203 -12.824 1.00 95.38 112 ALA A N 1
ATOM 878 C CA . ALA A 1 112 ? -2.233 -1.110 -13.208 1.00 95.38 112 ALA A CA 1
ATOM 879 C C . ALA A 1 112 ? -3.069 -2.263 -12.632 1.00 95.38 112 ALA A C 1
ATOM 881 O O . ALA A 1 112 ? -4.206 -2.055 -12.211 1.00 95.38 112 ALA A O 1
ATOM 882 N N . LEU A 1 113 ? -2.527 -3.485 -12.589 1.00 94.62 113 LEU A N 1
ATOM 883 C CA . LEU A 1 113 ? -3.199 -4.612 -11.942 1.00 94.62 113 LEU A CA 1
ATOM 884 C C . LEU A 1 113 ? -3.446 -4.327 -10.455 1.00 94.62 113 LEU A C 1
ATOM 886 O O . LEU A 1 113 ? -4.574 -4.470 -9.991 1.00 94.62 113 LEU A O 1
ATOM 890 N N . LEU A 1 114 ? -2.414 -3.905 -9.724 1.00 95.31 114 LEU A N 1
ATOM 891 C CA . LEU A 1 114 ? -2.509 -3.619 -8.297 1.00 95.31 114 LEU A CA 1
ATOM 892 C C . LEU A 1 114 ? -3.498 -2.481 -8.015 1.00 95.31 114 LEU A C 1
ATOM 894 O O . LEU A 1 114 ? -4.334 -2.614 -7.125 1.00 95.31 114 LEU A O 1
ATOM 898 N N . ASP A 1 115 ? -3.458 -1.413 -8.810 1.00 96.88 115 ASP A N 1
ATOM 899 C CA . ASP A 1 115 ? -4.382 -0.279 -8.710 1.00 96.88 115 ASP A CA 1
ATOM 900 C C . ASP A 1 115 ? -5.850 -0.691 -8.903 1.00 96.88 115 ASP A C 1
ATOM 902 O O . ASP A 1 115 ? -6.717 -0.337 -8.100 1.00 96.88 115 ASP A O 1
ATOM 906 N N . ASN A 1 116 ? -6.128 -1.529 -9.908 1.00 97.50 116 ASN A N 1
ATOM 907 C CA . ASN A 1 116 ? -7.475 -2.043 -10.172 1.00 97.50 116 ASN A CA 1
ATOM 908 C C . ASN A 1 116 ? -8.053 -2.845 -8.997 1.00 97.50 116 ASN A C 1
ATOM 910 O O . ASN A 1 116 ? -9.265 -2.834 -8.784 1.00 97.50 116 ASN A O 1
ATOM 914 N N . TYR A 1 117 ? -7.207 -3.556 -8.248 1.00 97.19 117 TYR A N 1
ATOM 915 C CA . TYR A 1 117 ? -7.644 -4.277 -7.054 1.00 97.19 117 TYR A CA 1
ATOM 916 C C . TYR A 1 117 ? -7.750 -3.351 -5.836 1.00 97.19 117 TYR A C 1
ATOM 918 O O . TYR A 1 117 ? -8.720 -3.446 -5.087 1.00 97.19 117 TYR A O 1
ATOM 926 N N . MET A 1 118 ? -6.775 -2.466 -5.621 1.00 97.75 118 MET A N 1
ATOM 927 C CA . MET A 1 118 ? -6.565 -1.826 -4.318 1.00 97.75 118 MET A CA 1
ATOM 928 C C . MET A 1 118 ? -7.101 -0.401 -4.192 1.00 97.75 118 MET A C 1
ATOM 930 O O . MET A 1 118 ? -7.408 -0.001 -3.073 1.00 97.75 118 MET A O 1
ATOM 934 N N . SER A 1 119 ? -7.282 0.351 -5.280 1.00 96.75 119 SER A N 1
ATOM 935 C CA . SER A 1 119 ? -7.767 1.743 -5.211 1.00 96.75 119 SER A CA 1
ATOM 936 C C . SER A 1 119 ? -9.088 1.873 -4.440 1.00 96.75 119 SER A C 1
ATOM 938 O O . SER A 1 119 ? -9.193 2.658 -3.502 1.00 96.75 119 SER A O 1
ATOM 940 N N . GLY A 1 120 ? -10.083 1.042 -4.768 1.00 97.88 120 GLY A N 1
ATOM 941 C CA . GLY A 1 120 ? -11.382 1.028 -4.088 1.00 97.88 120 GLY A CA 1
ATOM 942 C C . GLY A 1 120 ? -11.290 0.740 -2.580 1.00 97.88 120 GLY A C 1
ATOM 943 O O . GLY A 1 120 ? -11.789 1.541 -1.788 1.00 97.88 120 GLY A O 1
ATOM 944 N N . PRO A 1 121 ? -10.680 -0.384 -2.155 1.00 98.31 121 PRO A N 1
ATOM 945 C CA . PRO A 1 121 ? -10.462 -0.680 -0.739 1.00 98.31 121 PRO A CA 1
ATOM 946 C C . PRO A 1 121 ? -9.680 0.400 0.016 1.00 98.31 121 PRO A C 1
ATOM 948 O O . PRO A 1 121 ? -10.090 0.777 1.112 1.00 98.31 121 PRO A O 1
ATOM 951 N N . LEU A 1 122 ? -8.597 0.930 -0.567 1.00 98.38 122 LEU A N 1
ATOM 952 C CA . LEU A 1 122 ? -7.785 1.967 0.075 1.00 98.38 122 LEU A CA 1
ATOM 953 C C . LEU A 1 122 ? -8.555 3.279 0.242 1.00 98.38 122 LEU A C 1
ATOM 955 O O . LEU A 1 122 ? -8.464 3.893 1.297 1.00 98.38 122 LEU A O 1
ATOM 959 N N . ASN A 1 123 ? -9.373 3.679 -0.732 1.00 97.81 123 ASN A N 1
ATOM 960 C CA . ASN A 1 123 ? -10.186 4.890 -0.601 1.00 97.81 123 ASN A CA 1
ATOM 961 C C . ASN A 1 123 ? -11.220 4.769 0.529 1.00 97.81 123 ASN A C 1
ATOM 963 O O . ASN A 1 123 ? -11.373 5.694 1.316 1.00 97.81 123 ASN A O 1
ATOM 967 N N . LYS A 1 124 ? -11.872 3.608 0.676 1.00 97.81 124 LYS A N 1
ATOM 968 C CA . LYS A 1 124 ? -12.790 3.369 1.806 1.00 97.81 124 LYS A CA 1
ATOM 969 C C . LYS A 1 124 ? -12.077 3.401 3.155 1.00 97.81 124 LYS A C 1
ATOM 971 O O . LYS A 1 124 ? -12.615 3.915 4.125 1.00 97.81 124 LYS A O 1
ATOM 976 N N . LEU A 1 125 ? -10.882 2.816 3.230 1.00 98.50 125 LEU A N 1
ATOM 977 C CA . LEU A 1 125 ? -10.072 2.875 4.445 1.00 98.50 125 LEU A CA 1
ATOM 978 C C . LEU A 1 125 ? -9.693 4.321 4.783 1.00 98.50 125 LEU A C 1
ATOM 980 O O . LEU A 1 125 ? -9.756 4.677 5.953 1.00 98.50 125 LEU A O 1
ATOM 984 N N . ALA A 1 126 ? -9.360 5.145 3.784 1.00 98.00 126 ALA A N 1
ATOM 985 C CA . ALA A 1 126 ? -9.064 6.562 3.982 1.00 98.00 126 ALA A CA 1
ATOM 986 C C . ALA A 1 126 ? -10.265 7.308 4.583 1.00 98.00 126 ALA A C 1
ATOM 988 O O . ALA A 1 126 ? -10.108 7.952 5.614 1.00 98.00 126 ALA A O 1
ATOM 989 N N . GLU A 1 127 ? -11.469 7.124 4.025 1.00 97.25 127 GLU A N 1
ATOM 990 C CA . GLU A 1 127 ? -12.709 7.716 4.556 1.00 97.25 127 GLU A CA 1
ATOM 991 C C . GLU A 1 127 ? -12.910 7.378 6.047 1.00 97.25 127 GLU A C 1
ATOM 993 O O . GLU A 1 127 ? -13.129 8.261 6.874 1.00 97.25 127 GLU A O 1
ATOM 998 N N . TYR A 1 128 ? -12.772 6.103 6.426 1.00 98.12 128 TYR A N 1
ATOM 999 C CA . TYR A 1 128 ? -12.987 5.687 7.818 1.00 98.12 128 TYR A CA 1
ATOM 1000 C C . TYR A 1 128 ? -11.851 6.075 8.769 1.00 98.12 128 TYR A C 1
ATOM 1002 O O . TYR A 1 128 ? -12.092 6.221 9.967 1.00 98.12 128 TYR A O 1
ATOM 1010 N N . ILE A 1 129 ? -10.629 6.250 8.260 1.00 97.75 129 ILE A N 1
ATOM 1011 C CA . ILE A 1 129 ? -9.519 6.816 9.032 1.00 97.75 129 ILE A CA 1
ATOM 1012 C C . ILE A 1 129 ? -9.762 8.305 9.296 1.00 97.75 129 ILE A C 1
ATOM 1014 O O . ILE A 1 129 ? -9.548 8.748 10.419 1.00 97.75 129 ILE A O 1
ATOM 1018 N N . GLU A 1 130 ? -10.227 9.070 8.305 1.00 95.69 130 GLU A N 1
ATOM 1019 C CA . GLU A 1 130 ? -10.537 10.498 8.464 1.00 95.69 130 GLU A CA 1
ATOM 1020 C C . GLU A 1 130 ? -11.661 10.738 9.484 1.00 95.69 130 GLU A C 1
ATOM 1022 O O . GLU A 1 130 ? -11.576 11.656 10.304 1.00 95.69 130 GLU A O 1
ATOM 1027 N N . ASP A 1 131 ? -12.683 9.880 9.473 1.00 96.38 131 ASP A N 1
ATOM 1028 C CA . ASP A 1 131 ? -13.818 9.942 10.400 1.00 96.38 131 ASP A CA 1
ATOM 1029 C C . ASP A 1 131 ? -13.537 9.292 11.770 1.00 96.38 131 ASP A C 1
ATOM 1031 O O . ASP A 1 131 ? -14.376 9.357 12.675 1.00 96.38 131 ASP A O 1
ATOM 1035 N N . ASN A 1 132 ? -12.363 8.673 11.956 1.00 96.88 132 ASN A N 1
ATOM 1036 C CA . ASN A 1 132 ? -12.015 7.860 13.126 1.00 96.88 132 ASN A CA 1
ATOM 1037 C C . ASN A 1 132 ? -13.055 6.748 13.427 1.00 96.88 132 ASN A C 1
ATOM 1039 O O . ASN A 1 132 ? -13.270 6.372 14.589 1.00 96.88 132 ASN A O 1
ATOM 1043 N N . ASP A 1 133 ? -13.732 6.226 12.398 1.00 97.19 133 ASP A N 1
ATOM 1044 C CA . ASP A 1 133 ? -14.803 5.235 12.532 1.00 97.19 133 ASP A CA 1
ATOM 1045 C C . ASP A 1 133 ? -14.215 3.829 12.652 1.00 97.19 133 ASP A C 1
ATOM 1047 O O . ASP A 1 133 ? -14.010 3.107 11.676 1.00 97.19 133 ASP A O 1
ATOM 1051 N N . ARG A 1 134 ? -13.945 3.420 13.893 1.00 96.38 134 ARG A N 1
ATOM 1052 C CA . ARG A 1 134 ? -13.342 2.116 14.193 1.00 96.38 134 ARG A CA 1
ATOM 1053 C C . ARG A 1 134 ? -14.157 0.927 13.685 1.00 96.38 134 ARG A C 1
ATOM 1055 O O . ARG A 1 134 ? -13.562 -0.070 13.276 1.00 96.38 134 ARG A O 1
ATOM 1062 N N . GLU A 1 135 ? -15.485 0.993 13.742 1.00 97.56 135 GLU A N 1
ATOM 1063 C CA . GLU A 1 135 ? -16.327 -0.132 13.327 1.00 97.56 135 GLU A CA 1
ATOM 1064 C C . GLU A 1 135 ? -16.250 -0.311 11.811 1.00 97.56 135 GLU A C 1
ATOM 1066 O O . GLU A 1 135 ? -15.971 -1.410 11.322 1.00 97.56 135 GLU A O 1
ATOM 1071 N N . MET A 1 136 ? -16.422 0.783 11.071 1.00 98.31 136 MET A N 1
ATOM 1072 C CA . MET A 1 136 ? -16.370 0.752 9.614 1.00 98.31 136 MET A CA 1
ATOM 1073 C C . MET A 1 136 ? -14.954 0.495 9.091 1.00 98.31 136 MET A C 1
ATOM 1075 O O . MET A 1 136 ? -14.786 -0.269 8.137 1.00 98.31 136 MET A O 1
ATOM 1079 N N . PHE A 1 137 ? -13.927 1.026 9.760 1.00 98.38 137 PHE A N 1
ATOM 1080 C CA . PHE A 1 137 ? -12.524 0.726 9.477 1.00 98.38 137 PHE A CA 1
ATOM 1081 C C . PHE A 1 137 ? -12.228 -0.777 9.596 1.00 98.38 137 PHE A C 1
ATOM 1083 O O . PHE A 1 137 ? -11.646 -1.365 8.683 1.00 98.38 137 PHE A O 1
ATOM 1090 N N . GLY A 1 138 ? -12.694 -1.431 10.667 1.00 97.94 138 GLY A N 1
ATOM 1091 C CA . GLY A 1 138 ? -12.549 -2.880 10.848 1.00 97.94 138 GLY A CA 1
ATOM 1092 C C . GLY A 1 138 ? -13.207 -3.690 9.725 1.00 97.94 138 GLY A C 1
ATOM 1093 O O . GLY A 1 138 ? -12.591 -4.591 9.155 1.00 97.94 138 GLY A O 1
ATOM 1094 N N . GLN A 1 139 ? -14.428 -3.325 9.326 1.00 98.19 139 GLN A N 1
ATOM 1095 C CA . GLN A 1 139 ? -15.114 -3.978 8.203 1.00 98.19 139 GLN A CA 1
ATOM 1096 C C . GLN A 1 139 ? -14.381 -3.760 6.869 1.00 98.19 139 GLN A C 1
ATOM 1098 O O . GLN A 1 139 ? -14.284 -4.676 6.046 1.00 98.19 139 GLN A O 1
ATOM 1103 N N . ALA A 1 140 ? -13.843 -2.559 6.642 1.00 98.50 140 ALA A N 1
ATOM 1104 C CA . ALA A 1 140 ? -13.064 -2.244 5.451 1.00 98.50 140 ALA A CA 1
ATOM 1105 C C . ALA A 1 140 ? -11.743 -3.027 5.402 1.00 98.50 140 ALA A C 1
ATOM 1107 O O . ALA A 1 140 ? -11.351 -3.493 4.330 1.00 98.50 140 ALA A O 1
ATOM 1108 N N . LEU A 1 141 ? -11.085 -3.245 6.544 1.00 98.44 141 LEU A N 1
ATOM 1109 C CA . LEU A 1 141 ? -9.899 -4.097 6.646 1.00 98.44 141 LEU A CA 1
ATOM 1110 C C . LEU A 1 141 ? -10.199 -5.541 6.227 1.00 98.44 141 LEU A C 1
ATOM 1112 O O . LEU A 1 141 ? -9.469 -6.107 5.412 1.00 98.44 141 LEU A O 1
ATOM 1116 N N . GLU A 1 142 ? -11.289 -6.131 6.721 1.00 98.06 142 GLU A N 1
ATOM 1117 C CA . GLU A 1 142 ? -11.697 -7.490 6.341 1.00 98.06 142 GLU A CA 1
ATOM 1118 C C . GLU A 1 142 ? -11.987 -7.608 4.840 1.00 98.06 142 GLU A C 1
ATOM 1120 O O . GLU A 1 142 ? -11.546 -8.558 4.185 1.00 98.06 142 GLU A O 1
ATOM 1125 N N . GLN A 1 143 ? -12.691 -6.625 4.272 1.00 98.19 143 GLN A N 1
ATOM 1126 C CA . GLN A 1 143 ? -12.941 -6.556 2.829 1.00 98.19 143 GLN A CA 1
ATOM 1127 C C . GLN A 1 143 ? -11.629 -6.434 2.047 1.00 98.19 143 GLN A C 1
ATOM 1129 O O . GLN A 1 143 ? -11.439 -7.122 1.044 1.00 98.19 143 GLN A O 1
ATOM 1134 N N . THR A 1 144 ? -10.695 -5.616 2.531 1.00 98.38 144 THR A N 1
ATOM 1135 C CA . THR A 1 144 ? -9.378 -5.437 1.911 1.00 98.38 144 THR A CA 1
ATOM 1136 C C . THR A 1 144 ? -8.591 -6.746 1.904 1.00 98.38 144 THR A C 1
ATOM 1138 O O . THR A 1 144 ? -8.057 -7.127 0.868 1.00 98.38 144 THR A O 1
ATOM 1141 N N . VAL A 1 145 ? -8.601 -7.513 3.000 1.00 98.19 145 VAL A N 1
ATOM 1142 C CA . VAL A 1 145 ? -7.972 -8.845 3.051 1.00 98.19 145 VAL A CA 1
ATOM 1143 C C . VAL A 1 145 ? -8.561 -9.800 2.009 1.00 98.19 145 VAL A C 1
ATOM 1145 O O . VAL A 1 145 ? -7.816 -10.548 1.368 1.00 98.19 145 VAL A O 1
ATOM 1148 N N . GLN A 1 146 ? -9.881 -9.783 1.803 1.00 98.25 146 GLN A N 1
ATOM 1149 C CA . GLN A 1 146 ? -10.520 -10.603 0.766 1.00 98.25 146 GLN A CA 1
ATOM 1150 C C . GLN A 1 146 ? -10.022 -10.221 -0.632 1.00 98.25 146 GLN A C 1
ATOM 1152 O O . GLN A 1 146 ? -9.713 -11.103 -1.433 1.00 98.25 146 GLN A O 1
ATOM 1157 N N . VAL A 1 147 ? -9.883 -8.922 -0.903 1.00 98.12 147 VAL A N 1
ATOM 1158 C CA . VAL A 1 147 ? -9.357 -8.405 -2.171 1.00 98.12 147 VAL A CA 1
ATOM 1159 C C . VAL A 1 147 ? -7.885 -8.777 -2.366 1.00 98.12 147 VAL A C 1
ATOM 1161 O O . VAL A 1 147 ? -7.539 -9.291 -3.431 1.00 98.12 147 VAL A O 1
ATOM 1164 N N . CYS A 1 148 ? -7.037 -8.617 -1.344 1.00 97.50 148 CYS A N 1
ATOM 1165 C CA . CYS A 1 148 ? -5.632 -9.037 -1.390 1.00 97.50 148 CYS A CA 1
ATOM 1166 C C . CYS A 1 148 ? -5.515 -10.524 -1.753 1.00 97.50 148 CYS A C 1
ATOM 1168 O O . CYS A 1 148 ? -4.790 -10.903 -2.673 1.00 97.50 148 CYS A O 1
ATOM 1170 N N . ASN A 1 149 ? -6.292 -11.374 -1.077 1.00 97.50 149 ASN A N 1
ATOM 1171 C CA . ASN A 1 149 ? -6.290 -12.814 -1.325 1.00 97.50 149 ASN A CA 1
ATOM 1172 C C . ASN A 1 149 ? -6.835 -13.175 -2.720 1.00 97.50 149 ASN A C 1
ATOM 1174 O O . ASN A 1 149 ? -6.321 -14.097 -3.356 1.00 97.50 149 ASN A O 1
ATOM 1178 N N . ALA A 1 150 ? -7.831 -12.442 -3.230 1.00 97.44 150 ALA A N 1
ATOM 1179 C CA . ALA A 1 150 ? -8.338 -12.619 -4.589 1.00 97.44 150 ALA A CA 1
ATOM 1180 C C . ALA A 1 150 ? -7.294 -12.231 -5.651 1.00 97.44 150 ALA A C 1
ATOM 1182 O O . ALA A 1 150 ? -7.129 -12.957 -6.634 1.00 97.44 150 ALA A O 1
ATOM 1183 N N . CYS A 1 151 ? -6.556 -11.136 -5.439 1.00 96.38 151 CYS A N 1
ATOM 1184 C CA . CYS A 1 151 ? -5.441 -10.737 -6.298 1.00 96.38 151 CYS A CA 1
ATOM 1185 C C . CYS A 1 151 ? -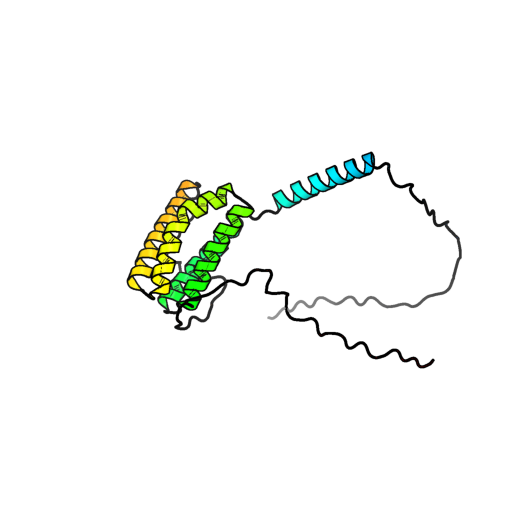4.352 -11.819 -6.312 1.00 96.38 151 CYS A C 1
ATOM 1187 O O . CYS A 1 151 ? -3.980 -12.309 -7.377 1.00 96.38 151 CYS A O 1
ATOM 1189 N N . HIS A 1 152 ? -3.920 -12.290 -5.136 1.00 96.38 152 HIS A N 1
ATOM 1190 C CA . HIS A 1 152 ? -2.925 -13.361 -5.018 1.00 96.38 152 HIS A CA 1
ATOM 1191 C C . HIS A 1 152 ? -3.353 -14.650 -5.727 1.00 96.38 152 HIS A C 1
ATOM 1193 O O . HIS A 1 152 ? -2.537 -15.303 -6.378 1.00 96.38 152 HIS A O 1
ATOM 1199 N N . GLN A 1 153 ? -4.636 -15.013 -5.653 1.00 96.25 153 GLN A N 1
ATOM 1200 C CA . GLN A 1 153 ? -5.172 -16.141 -6.407 1.00 96.25 153 GLN A CA 1
ATOM 1201 C C . GLN A 1 153 ? -5.120 -15.900 -7.923 1.00 96.25 153 GLN A C 1
ATOM 1203 O O . GLN A 1 153 ? -4.717 -16.800 -8.661 1.00 96.25 153 GLN A O 1
ATOM 1208 N N . ALA A 1 154 ? -5.503 -14.708 -8.386 1.00 94.25 154 ALA A N 1
ATOM 1209 C CA . ALA A 1 154 ? -5.523 -14.358 -9.805 1.00 94.25 154 ALA A CA 1
ATOM 1210 C C . ALA A 1 154 ? -4.122 -14.382 -10.440 1.00 94.25 154 ALA A C 1
ATOM 1212 O O . ALA A 1 154 ? -3.979 -14.827 -11.577 1.00 94.25 154 ALA A O 1
ATOM 1213 N N . VAL A 1 155 ? -3.086 -13.989 -9.692 1.00 92.75 155 VAL A N 1
ATOM 1214 C CA . VAL A 1 155 ? -1.685 -14.006 -10.158 1.00 92.75 155 VAL A CA 1
ATOM 1215 C C . VAL A 1 155 ? -0.978 -15.352 -9.951 1.00 92.75 155 VAL A C 1
ATOM 1217 O O . VAL A 1 155 ? 0.237 -15.447 -10.101 1.00 92.75 155 VAL A O 1
ATOM 1220 N N . GLY A 1 156 ? -1.712 -16.413 -9.596 1.00 93.56 156 GLY A N 1
ATOM 1221 C CA . GLY A 1 156 ? -1.150 -17.761 -9.457 1.00 93.56 156 GLY A CA 1
ATOM 1222 C C . GLY A 1 156 ? -0.380 -18.011 -8.156 1.00 93.56 156 GLY A C 1
ATOM 1223 O O . GLY A 1 156 ? 0.317 -19.019 -8.048 1.00 93.56 156 GLY A O 1
ATOM 1224 N N . SER A 1 157 ? -0.556 -17.154 -7.146 1.00 93.50 157 SER A N 1
ATOM 1225 C CA . SER A 1 157 ? 0.084 -17.249 -5.826 1.00 93.50 157 SER A CA 1
ATOM 1226 C C . SER A 1 157 ? -0.913 -17.489 -4.671 1.00 93.50 157 SER A C 1
ATOM 1228 O O . SER A 1 157 ? -0.818 -16.835 -3.633 1.00 93.50 157 SER A O 1
ATOM 1230 N N . PRO A 1 158 ? -1.857 -18.453 -4.761 1.00 93.38 158 PRO A N 1
ATOM 1231 C CA . PRO A 1 158 ? -2.914 -18.650 -3.753 1.00 93.38 158 PRO A CA 1
ATOM 1232 C C . PRO A 1 158 ? -2.404 -19.128 -2.378 1.00 93.38 158 PRO A C 1
ATOM 1234 O O . PRO A 1 158 ? -3.170 -19.238 -1.418 1.00 93.38 158 PRO A O 1
ATOM 1237 N N . PHE A 1 159 ? -1.119 -19.474 -2.282 1.00 93.38 159 PHE A N 1
ATOM 1238 C CA . PHE A 1 159 ? -0.447 -19.838 -1.036 1.00 93.38 159 PHE A CA 1
ATOM 1239 C C . PHE A 1 159 ? -0.007 -18.613 -0.219 1.00 93.38 159 PHE A C 1
ATOM 1241 O O . PHE A 1 159 ? 0.246 -18.758 0.976 1.00 93.38 159 PHE A O 1
ATOM 1248 N N . ILE A 1 160 ? 0.046 -17.418 -0.819 1.00 91.94 160 ILE A N 1
ATOM 1249 C CA . ILE A 1 160 ? 0.275 -16.161 -0.100 1.00 91.94 160 ILE A CA 1
ATOM 1250 C C . ILE A 1 160 ? -1.072 -15.694 0.451 1.00 91.94 160 ILE A C 1
ATOM 1252 O O . ILE A 1 160 ? -1.902 -15.155 -0.280 1.00 91.94 160 ILE A O 1
ATOM 1256 N N . ARG A 1 161 ? -1.307 -15.931 1.743 1.00 92.75 161 ARG A N 1
ATOM 1257 C CA . ARG A 1 161 ? -2.567 -15.584 2.412 1.00 92.75 161 ARG A CA 1
ATOM 1258 C C . ARG A 1 161 ? -2.373 -14.428 3.376 1.00 92.75 161 ARG A C 1
ATOM 1260 O O . ARG A 1 161 ? -1.610 -14.542 4.331 1.00 92.75 161 ARG A O 1
ATOM 1267 N N . VAL A 1 162 ? -3.109 -13.353 3.135 1.00 93.38 162 VAL A N 1
ATOM 1268 C CA . VAL A 1 162 ? -3.222 -12.210 4.037 1.00 93.38 162 VAL A CA 1
ATOM 1269 C C . VAL A 1 162 ? -4.284 -12.520 5.093 1.00 93.38 162 VAL A C 1
ATOM 1271 O O . VAL A 1 162 ? -5.328 -13.101 4.787 1.00 93.38 162 VAL A O 1
ATOM 1274 N N . THR A 1 163 ? -4.003 -12.149 6.338 1.00 93.75 163 THR A N 1
ATOM 1275 C CA . THR A 1 163 ? -4.894 -12.248 7.505 1.00 93.75 163 THR A CA 1
ATOM 1276 C C . THR A 1 163 ? -4.736 -10.982 8.340 1.00 93.75 163 THR A C 1
ATOM 1278 O O . THR A 1 163 ? -3.684 -10.364 8.271 1.00 93.75 163 THR A O 1
ATOM 1281 N N . LEU A 1 164 ? -5.731 -10.589 9.136 1.00 92.00 164 LEU A N 1
ATOM 1282 C CA . LEU A 1 164 ? -5.572 -9.507 10.122 1.00 92.00 164 LEU A CA 1
ATOM 1283 C C . LEU A 1 164 ? -4.872 -9.978 11.402 1.00 92.00 164 LEU A C 1
ATOM 1285 O O . LEU A 1 164 ? -4.276 -9.169 12.110 1.00 92.00 164 LEU A O 1
ATOM 1289 N N . GLU A 1 165 ? -4.887 -11.287 11.652 1.00 86.69 165 GLU A N 1
ATOM 1290 C CA . GLU A 1 165 ? -4.329 -11.937 12.837 1.00 86.69 165 GLU A CA 1
ATOM 1291 C C . GLU A 1 165 ? -3.092 -12.768 12.453 1.00 86.69 165 GLU A C 1
ATOM 1293 O O . GLU A 1 165 ? -3.174 -13.996 12.323 1.00 86.69 165 GLU A O 1
ATOM 1298 N N . PRO A 1 166 ? -1.932 -12.138 12.185 1.00 77.06 166 PRO A N 1
ATOM 1299 C CA . PRO A 1 166 ? -0.713 -12.893 11.958 1.00 77.06 166 PRO A CA 1
ATOM 1300 C C . PRO A 1 166 ? -0.303 -13.611 13.258 1.00 77.06 166 PRO A C 1
ATOM 1302 O O . PRO A 1 166 ? -0.428 -13.033 14.341 1.00 77.06 166 PRO A O 1
ATOM 1305 N N . PRO A 1 167 ? 0.219 -14.852 13.179 1.00 76.62 167 PRO A N 1
ATOM 1306 C CA . PRO A 1 167 ? 0.825 -15.528 14.320 1.00 76.62 167 PRO A CA 1
ATOM 1307 C C . PRO A 1 167 ? 1.809 -14.619 15.059 1.00 76.62 167 PRO A C 1
ATOM 1309 O O . PRO A 1 167 ? 2.634 -13.969 14.425 1.00 76.62 167 PRO A O 1
ATOM 1312 N N . GLU A 1 168 ? 1.791 -14.644 16.390 1.00 69.56 168 GLU A N 1
ATOM 1313 C CA . GLU A 1 168 ? 2.643 -13.796 17.242 1.00 69.56 168 GLU A CA 1
ATOM 1314 C C . GLU A 1 168 ? 4.152 -13.960 16.951 1.00 69.56 168 GLU A C 1
ATOM 1316 O O . GLU A 1 168 ? 4.941 -13.040 17.138 1.00 69.56 168 GLU A O 1
ATOM 1321 N N . ALA A 1 169 ? 4.556 -15.116 16.413 1.00 71.38 169 ALA A N 1
ATOM 1322 C CA . ALA A 1 169 ? 5.928 -15.386 15.983 1.00 71.38 169 ALA A CA 1
ATOM 1323 C C . ALA A 1 169 ? 6.376 -14.585 14.740 1.00 71.38 169 ALA A C 1
ATOM 1325 O O . ALA A 1 169 ? 7.576 -14.475 14.483 1.00 71.38 169 ALA A O 1
ATOM 1326 N N . LEU A 1 170 ? 5.441 -14.034 13.959 1.00 66.62 170 LEU A N 1
ATOM 1327 C CA . LEU A 1 170 ? 5.722 -13.134 12.843 1.00 66.62 170 LEU A CA 1
ATOM 1328 C C . LEU A 1 170 ? 5.775 -11.700 13.379 1.00 66.62 170 LEU A C 1
ATOM 1330 O O . LEU A 1 170 ? 4.800 -10.951 13.337 1.00 66.62 170 LEU A O 1
ATOM 1334 N N . ASN A 1 171 ? 6.936 -11.325 13.916 1.00 61.19 171 ASN A N 1
ATOM 1335 C CA . ASN A 1 171 ? 7.198 -9.942 14.298 1.00 61.19 171 ASN A CA 1
ATOM 1336 C C . ASN A 1 171 ? 7.187 -9.037 13.059 1.00 61.19 171 ASN A C 1
ATOM 1338 O O . ASN A 1 171 ? 7.815 -9.355 12.046 1.00 61.19 171 ASN A O 1
ATOM 1342 N N . MET A 1 172 ? 6.517 -7.886 13.167 1.00 66.62 172 MET A N 1
ATOM 1343 C CA . MET A 1 172 ? 6.679 -6.807 12.190 1.00 66.62 172 MET A CA 1
ATOM 1344 C C . MET A 1 172 ? 8.130 -6.323 12.230 1.00 66.62 172 MET A C 1
ATOM 1346 O O . MET A 1 172 ? 8.754 -6.319 13.296 1.00 66.62 172 MET A O 1
ATOM 1350 N N . ARG A 1 173 ? 8.688 -5.950 11.074 1.00 64.62 173 ARG A N 1
ATOM 1351 C CA . ARG A 1 173 ? 10.104 -5.578 10.968 1.00 64.62 173 ARG A CA 1
ATOM 1352 C C . ARG A 1 173 ? 10.418 -4.261 11.680 1.00 64.62 173 ARG A C 1
ATOM 1354 O O . ARG A 1 173 ? 11.587 -4.038 12.000 1.00 64.62 173 ARG A O 1
ATOM 1361 N N . HIS A 1 174 ? 9.409 -3.451 12.007 1.00 66.56 174 HIS A N 1
ATOM 1362 C CA . HIS A 1 174 ? 9.603 -2.199 12.729 1.00 66.56 174 HIS A CA 1
ATOM 1363 C C . HIS A 1 174 ? 8.464 -1.880 13.726 1.00 66.56 174 HIS A C 1
ATOM 1365 O O . HIS A 1 174 ? 7.378 -1.473 13.315 1.00 66.56 174 HIS A O 1
ATOM 1371 N N . PRO A 1 175 ? 8.653 -2.056 15.050 1.00 64.44 175 PRO A N 1
ATOM 1372 C CA . PRO A 1 175 ? 7.632 -1.677 16.022 1.00 64.44 175 PRO A CA 1
ATOM 1373 C C . PRO A 1 175 ? 7.634 -0.158 16.258 1.00 64.44 175 PRO A C 1
ATOM 1375 O O . PRO A 1 175 ? 8.566 0.383 16.851 1.00 64.44 175 PRO A O 1
ATOM 1378 N N . HIS A 1 176 ? 6.564 0.522 15.844 1.00 67.06 176 HIS A N 1
ATOM 1379 C CA . HIS A 1 176 ? 6.260 1.883 16.289 1.00 67.06 176 HIS A CA 1
ATOM 1380 C C . HIS A 1 176 ? 5.616 1.858 17.680 1.00 67.06 176 HIS A C 1
ATOM 1382 O O . HIS A 1 176 ? 4.821 0.968 17.996 1.00 67.06 176 HIS A O 1
ATOM 1388 N N . GLN A 1 177 ? 5.933 2.850 18.515 1.00 80.12 177 GLN A N 1
ATOM 1389 C CA . GLN A 1 177 ? 5.130 3.116 19.703 1.00 80.12 177 GLN A CA 1
ATOM 1390 C C . GLN A 1 177 ? 3.856 3.836 19.258 1.00 80.12 177 GLN A C 1
ATOM 1392 O O . GLN A 1 177 ? 3.907 5.015 18.928 1.00 80.12 177 GLN A O 1
ATOM 1397 N N . LEU A 1 178 ? 2.736 3.115 19.243 1.00 83.56 178 LEU A N 1
ATOM 1398 C CA . LEU A 1 178 ? 1.435 3.666 18.867 1.00 83.56 178 LEU A CA 1
ATOM 1399 C C . LEU A 1 178 ? 0.852 4.482 20.020 1.00 83.56 178 LEU A C 1
ATOM 1401 O O . LEU A 1 178 ? 0.854 4.029 21.173 1.00 83.56 178 LEU A O 1
ATOM 1405 N N . GLN A 1 179 ? 0.360 5.677 19.714 1.00 81.69 179 GLN A N 1
ATOM 1406 C CA . GLN A 1 179 ? -0.278 6.573 20.673 1.00 81.69 179 GLN A CA 1
ATOM 1407 C C . GLN A 1 179 ? -1.515 7.218 20.047 1.00 81.69 179 GLN A C 1
ATOM 1409 O O . GLN A 1 179 ? -1.439 7.660 18.909 1.00 81.69 179 GLN A O 1
ATOM 1414 N N . PRO A 1 180 ? -2.644 7.336 20.767 1.00 87.69 180 PRO A N 1
ATOM 1415 C CA . PRO A 1 180 ? -3.845 7.933 20.196 1.00 87.69 180 PRO A CA 1
ATOM 1416 C C . PRO A 1 180 ? -3.582 9.323 19.600 1.00 87.69 180 PRO A C 1
ATOM 1418 O O . PRO A 1 180 ? -3.017 10.192 20.270 1.00 87.69 180 PRO A O 1
ATOM 1421 N N . SER A 1 181 ? -3.995 9.523 18.351 1.00 89.75 181 SER A N 1
ATOM 1422 C CA . SER A 1 181 ? -3.746 10.741 17.576 1.00 89.75 181 SER A CA 1
ATOM 1423 C C . SER A 1 181 ? -4.821 10.911 16.495 1.00 89.75 181 SER A C 1
ATOM 1425 O O . SER A 1 181 ? -5.422 9.927 16.068 1.00 89.75 181 SER A O 1
ATOM 1427 N N . GLU A 1 182 ? -5.099 12.145 16.066 1.00 89.94 182 GLU A N 1
ATOM 1428 C CA . GLU A 1 182 ? -6.032 12.419 14.960 1.00 89.94 182 GLU A CA 1
ATOM 1429 C C . GLU A 1 182 ? -5.298 12.410 13.615 1.00 89.94 182 GLU A C 1
ATOM 1431 O O . GLU A 1 182 ? -4.170 12.902 13.516 1.00 89.94 182 GLU A O 1
ATOM 1436 N N . ALA A 1 183 ? -5.953 11.913 12.564 1.00 81.31 183 ALA A N 1
ATOM 1437 C CA . ALA A 1 183 ? -5.440 12.039 11.207 1.00 81.31 183 ALA A CA 1
ATOM 1438 C C . ALA A 1 183 ? -5.363 13.528 10.793 1.00 81.31 183 ALA A C 1
ATOM 1440 O O . ALA A 1 183 ? -6.321 14.281 11.002 1.00 81.31 183 ALA A O 1
ATOM 1441 N N . PRO A 1 184 ? -4.247 13.994 10.204 1.00 80.25 184 PRO A N 1
ATOM 1442 C CA . PRO A 1 184 ? -4.179 15.343 9.653 1.00 80.25 184 PRO A CA 1
ATOM 1443 C C . PRO A 1 184 ? -5.203 15.525 8.523 1.00 80.25 184 PRO A C 1
ATOM 1445 O O . PRO A 1 184 ? -5.262 14.703 7.616 1.00 80.25 184 PRO A O 1
ATOM 1448 N N . ARG A 1 185 ? -5.968 16.627 8.545 1.00 69.06 185 ARG A N 1
ATOM 1449 C CA . ARG A 1 185 ? -6.936 16.970 7.476 1.00 69.06 185 ARG A CA 1
ATOM 1450 C C . ARG A 1 185 ? -6.276 17.394 6.162 1.00 69.06 185 ARG A C 1
ATOM 1452 O O . ARG A 1 185 ? -6.899 17.338 5.112 1.00 69.06 185 ARG A O 1
ATOM 1459 N N . GLU A 1 186 ? -5.032 17.851 6.246 1.00 63.22 186 GLU A N 1
ATOM 1460 C CA . GLU A 1 186 ? -4.185 18.200 5.114 1.00 63.22 186 GLU A CA 1
ATOM 1461 C C . GLU A 1 186 ? -2.805 17.622 5.411 1.00 63.22 186 GLU A C 1
ATOM 1463 O O . GLU A 1 186 ? -2.141 18.020 6.372 1.00 63.22 186 GLU A O 1
ATOM 1468 N N . HIS A 1 187 ? -2.376 16.646 4.621 1.00 47.25 187 HIS A N 1
ATOM 1469 C CA . HIS A 1 187 ? -1.005 16.167 4.653 1.00 47.25 187 HIS A CA 1
ATOM 1470 C C . HIS A 1 187 ? -0.566 15.951 3.202 1.00 47.25 187 HIS A C 1
ATOM 1472 O O . HIS A 1 187 ? -1.153 15.196 2.433 1.00 47.25 187 HIS A O 1
ATOM 1478 N N . ALA A 1 188 ? 0.434 16.723 2.792 1.00 50.34 188 ALA A N 1
ATOM 1479 C CA . ALA A 1 188 ? 1.184 16.462 1.581 1.00 50.34 188 ALA A CA 1
ATOM 1480 C C . ALA A 1 188 ? 2.444 15.730 2.033 1.00 50.34 188 ALA A C 1
ATOM 1482 O O . ALA A 1 188 ? 3.198 16.230 2.873 1.00 50.34 188 ALA A O 1
ATOM 1483 N N . HIS A 1 189 ? 2.684 14.534 1.505 1.00 46.88 189 HIS A N 1
ATOM 1484 C CA . HIS A 1 189 ? 4.037 14.001 1.524 1.00 46.88 189 HIS A CA 1
ATOM 1485 C C . HIS A 1 189 ? 4.842 14.924 0.622 1.00 46.88 189 HIS A C 1
ATOM 1487 O O . HIS A 1 189 ? 4.663 14.851 -0.590 1.00 46.88 189 HIS A O 1
ATOM 1493 N N . GLY A 1 190 ? 5.607 15.833 1.240 1.00 41.25 190 GLY A N 1
ATOM 1494 C CA . GLY A 1 190 ? 6.314 16.913 0.559 1.00 41.25 190 GLY A CA 1
ATOM 1495 C C . GLY A 1 190 ? 6.852 16.445 -0.783 1.00 41.25 190 GLY A C 1
ATOM 1496 O O . GLY A 1 190 ? 7.515 15.403 -0.857 1.00 41.25 190 GLY A O 1
ATOM 1497 N N . ASP A 1 191 ? 6.514 17.188 -1.836 1.00 39.75 191 ASP A N 1
ATOM 1498 C CA . ASP A 1 191 ? 7.082 16.951 -3.150 1.00 39.75 191 ASP A CA 1
ATOM 1499 C C . ASP A 1 191 ? 8.596 16.826 -2.969 1.00 39.75 191 ASP A C 1
ATOM 1501 O O . ASP A 1 191 ? 9.216 17.619 -2.255 1.00 39.75 191 ASP A O 1
ATOM 1505 N N . ALA A 1 192 ? 9.228 15.838 -3.609 1.00 45.56 192 ALA A N 1
ATOM 1506 C CA . ALA A 1 192 ? 10.678 15.627 -3.506 1.00 45.56 192 ALA A CA 1
ATOM 1507 C C . ALA A 1 192 ? 11.507 16.880 -3.887 1.00 45.56 192 ALA A C 1
ATOM 1509 O O . ALA A 1 192 ? 12.718 16.913 -3.683 1.00 45.56 192 ALA A O 1
ATOM 1510 N N . HIS A 1 193 ? 10.850 17.910 -4.425 1.00 41.22 193 HIS A N 1
ATOM 1511 C CA . HIS A 1 193 ? 11.384 19.227 -4.720 1.00 41.22 193 HIS A CA 1
ATOM 1512 C C . HIS A 1 193 ? 11.517 20.173 -3.509 1.00 41.22 193 HIS A C 1
ATOM 1514 O O . HIS A 1 193 ? 12.365 21.061 -3.552 1.00 41.22 193 HIS A O 1
ATOM 1520 N N . GLU A 1 194 ? 10.736 20.007 -2.437 1.00 43.25 194 GLU A N 1
ATOM 1521 C CA . GLU A 1 194 ? 10.745 20.921 -1.279 1.00 43.25 194 GLU A CA 1
ATOM 1522 C C . GLU A 1 194 ? 11.802 20.550 -0.225 1.00 43.25 194 GLU A C 1
ATOM 1524 O O . GLU A 1 194 ? 12.291 21.411 0.504 1.00 43.25 194 GLU A O 1
ATOM 1529 N N . ALA A 1 195 ? 12.248 19.291 -0.184 1.00 43.75 195 ALA A N 1
ATOM 1530 C CA . ALA A 1 195 ? 13.181 18.798 0.836 1.00 43.75 195 ALA A CA 1
ATOM 1531 C C . ALA A 1 195 ? 14.657 19.226 0.645 1.00 43.75 195 ALA A C 1
ATOM 1533 O O . ALA A 1 195 ? 15.506 18.850 1.454 1.00 43.75 195 ALA A O 1
ATOM 1534 N N . MET A 1 196 ? 14.990 20.001 -0.397 1.00 50.06 196 MET A N 1
ATOM 1535 C CA . MET A 1 196 ? 16.359 20.497 -0.653 1.00 50.06 196 MET A CA 1
ATOM 1536 C C . MET A 1 196 ? 16.465 22.029 -0.785 1.00 50.06 196 MET A C 1
ATOM 1538 O O . MET A 1 196 ? 17.497 22.531 -1.225 1.00 50.06 196 MET A O 1
ATOM 1542 N N . GLY A 1 197 ? 15.421 22.782 -0.423 1.00 49.16 197 GLY A N 1
ATOM 1543 C CA . GLY A 1 197 ? 15.301 24.197 -0.793 1.00 49.16 197 GLY A CA 1
ATOM 1544 C C . GLY A 1 197 ? 15.907 25.255 0.136 1.00 49.16 197 GLY A C 1
ATOM 1545 O O . GLY A 1 197 ? 16.021 26.387 -0.314 1.00 49.16 197 GLY A O 1
ATOM 1546 N N . ASP A 1 198 ? 16.296 24.947 1.381 1.00 51.84 198 ASP A N 1
ATOM 1547 C CA . ASP A 1 198 ? 16.424 26.019 2.397 1.00 51.84 198 ASP A CA 1
ATOM 1548 C C . ASP A 1 198 ? 17.681 25.972 3.289 1.00 51.84 198 ASP A C 1
ATOM 1550 O O . ASP A 1 198 ? 17.667 26.336 4.470 1.00 51.84 198 ASP A O 1
ATOM 1554 N N . HIS A 1 199 ? 18.820 25.540 2.736 1.00 49.09 199 HIS A N 1
ATOM 1555 C CA . HIS A 1 199 ? 20.099 25.707 3.436 1.00 49.09 199 HIS A CA 1
ATOM 1556 C C . HIS A 1 199 ? 21.293 25.947 2.508 1.00 49.09 199 HIS A C 1
ATOM 1558 O O . HIS A 1 199 ? 22.131 25.077 2.285 1.00 49.09 199 HIS A O 1
ATOM 1564 N N . MET A 1 200 ? 21.404 27.177 2.010 1.00 44.88 200 MET A N 1
ATOM 1565 C CA . MET A 1 200 ? 22.694 27.771 1.662 1.00 44.88 200 MET A CA 1
ATOM 1566 C C . MET A 1 200 ? 22.763 29.145 2.343 1.00 44.88 200 MET A C 1
ATOM 1568 O O . MET A 1 200 ? 21.956 30.010 2.005 1.00 44.88 200 MET A O 1
ATOM 1572 N N . PRO A 1 201 ? 23.663 29.365 3.318 1.00 44.66 201 PRO A N 1
ATOM 1573 C CA . PRO A 1 201 ? 23.881 30.696 3.868 1.00 44.66 201 PRO A CA 1
ATOM 1574 C C . PRO A 1 201 ? 24.480 31.587 2.776 1.00 44.66 201 PRO A C 1
ATOM 1576 O O . PRO A 1 201 ? 25.475 31.219 2.148 1.00 44.66 201 PRO A O 1
ATOM 1579 N N . GLU A 1 202 ? 23.861 32.744 2.538 1.00 43.44 202 GLU A N 1
ATOM 1580 C CA . GLU A 1 202 ? 24.413 33.775 1.662 1.00 43.44 202 GLU A CA 1
ATOM 1581 C C . GLU A 1 202 ? 25.800 34.168 2.179 1.00 43.44 202 GLU A C 1
ATOM 1583 O O . GLU A 1 202 ? 25.957 34.695 3.280 1.00 43.44 202 GLU A O 1
ATOM 1588 N N . GLY A 1 203 ? 26.821 33.839 1.388 1.00 40.91 203 GLY A N 1
ATOM 1589 C CA . GLY A 1 203 ? 28.189 34.248 1.644 1.00 40.91 203 GLY A CA 1
ATOM 1590 C C . GLY A 1 203 ? 28.302 35.761 1.534 1.00 40.91 203 GLY A C 1
ATOM 1591 O O . GLY A 1 203 ? 28.066 36.341 0.474 1.00 40.91 203 GLY A O 1
ATOM 1592 N N . GLU A 1 204 ? 28.693 36.382 2.640 1.00 44.59 204 GLU A N 1
ATOM 1593 C CA . GLU A 1 204 ? 29.171 37.754 2.700 1.00 44.59 204 GLU A CA 1
ATOM 1594 C C . GLU A 1 204 ? 30.357 37.914 1.735 1.00 44.59 204 GLU A C 1
ATOM 1596 O O . GLU A 1 204 ? 31.413 37.306 1.915 1.00 44.59 204 GLU A O 1
ATOM 1601 N N . HIS A 1 205 ? 30.193 38.743 0.704 1.00 41.16 205 HIS A N 1
ATOM 1602 C CA . HIS A 1 205 ? 31.311 39.264 -0.074 1.00 41.16 205 HIS A CA 1
ATOM 1603 C C . HIS A 1 205 ? 31.530 40.727 0.309 1.00 41.16 205 HIS A C 1
ATOM 1605 O O . HIS A 1 205 ? 30.867 41.640 -0.186 1.00 41.16 205 HIS A O 1
ATOM 1611 N N . GLU A 1 206 ? 32.477 40.932 1.222 1.00 42.56 206 GLU A N 1
ATOM 1612 C CA . GLU A 1 206 ? 33.067 42.233 1.510 1.00 42.56 206 GLU A CA 1
ATOM 1613 C C . GLU A 1 206 ? 33.932 42.729 0.337 1.00 42.56 206 GLU A C 1
ATOM 1615 O O . GLU A 1 206 ? 34.833 42.040 -0.135 1.00 42.56 206 GLU A O 1
ATOM 1620 N N . GLN A 1 207 ? 33.628 43.971 -0.050 1.00 45.69 207 GLN A N 1
ATOM 1621 C CA . GLN A 1 207 ? 34.510 45.081 -0.436 1.00 45.69 207 GLN A CA 1
ATOM 1622 C C . GLN A 1 207 ? 35.501 44.924 -1.605 1.00 45.69 207 GLN A C 1
ATOM 1624 O O . GLN A 1 207 ? 36.512 44.234 -1.530 1.00 45.69 207 GLN A O 1
ATOM 1629 N N . ALA A 1 208 ? 35.313 45.793 -2.605 1.00 43.12 208 ALA A N 1
ATOM 1630 C CA . ALA A 1 208 ? 36.416 46.437 -3.309 1.00 43.12 208 ALA A CA 1
ATOM 1631 C C . ALA A 1 208 ? 36.133 47.945 -3.414 1.00 43.12 208 ALA A C 1
ATOM 1633 O O . ALA A 1 208 ? 35.161 48.389 -4.022 1.00 43.12 208 ALA A O 1
ATOM 1634 N N . THR A 1 209 ? 36.990 48.697 -2.738 1.00 53.22 209 THR A N 1
ATOM 1635 C CA . THR A 1 209 ? 37.245 50.130 -2.867 1.00 53.22 209 THR A CA 1
ATOM 1636 C C . THR A 1 209 ? 37.631 50.499 -4.300 1.00 53.22 209 THR A C 1
ATOM 1638 O O . THR A 1 209 ? 38.373 49.734 -4.906 1.00 53.22 209 THR A O 1
ATOM 1641 N N . GLU A 1 210 ? 37.254 51.683 -4.788 1.00 44.09 210 GLU A N 1
ATOM 1642 C CA . GLU A 1 210 ? 38.232 52.689 -5.239 1.00 44.09 210 GLU A CA 1
ATOM 1643 C C . GLU A 1 210 ? 37.576 54.024 -5.623 1.00 44.09 210 GLU A C 1
ATOM 1645 O O . GLU A 1 210 ? 36.488 54.087 -6.195 1.00 44.09 210 GLU A O 1
ATOM 1650 N N . ASP A 1 211 ? 38.289 55.070 -5.216 1.00 56.56 211 ASP A N 1
ATOM 1651 C CA . ASP A 1 211 ? 38.084 56.497 -5.422 1.00 56.56 211 ASP A CA 1
ATOM 1652 C C . ASP A 1 211 ? 38.296 56.951 -6.882 1.00 56.56 211 ASP A C 1
ATOM 1654 O O . ASP A 1 211 ? 39.037 56.345 -7.653 1.00 56.56 211 ASP A O 1
ATOM 1658 N N . ASP A 1 212 ? 37.766 58.151 -7.127 1.00 50.94 212 ASP A N 1
ATOM 1659 C CA . ASP A 1 212 ? 38.370 59.276 -7.861 1.00 50.94 212 ASP A CA 1
ATOM 1660 C C . ASP A 1 212 ? 37.866 59.651 -9.276 1.00 50.94 212 ASP A C 1
ATOM 1662 O O . ASP A 1 212 ? 37.876 58.863 -10.222 1.00 50.94 212 ASP A O 1
ATOM 1666 N N . HIS A 1 213 ? 37.560 60.960 -9.356 1.00 49.22 213 HIS A N 1
ATOM 1667 C CA . HIS A 1 213 ? 37.301 61.878 -10.485 1.00 49.22 213 HIS A CA 1
ATOM 1668 C C . HIS A 1 213 ? 35.875 62.040 -11.044 1.00 49.22 213 HIS A C 1
ATOM 1670 O O . HIS A 1 213 ? 35.409 61.220 -11.864 1.00 49.22 213 HIS A O 1
#

InterPro domains:
  IPR010980 Cytochrome c/b562 [SSF47175] (64-153)

pLDDT: mean 78.16, std 22.33, range [37.12, 98.5]

Organism: NCBI:txid447425

Sequence (213 aa):
MLVMLFLPVATVANEDHDPARQETGETSSSASSEPKPLEQRVATLEEELARVEASLERLQPDMIMIMPDFAERFHVMHRAGDAGDWAVANHELLTMQQIIERMQRFDPQNGALLDNYMSGPLNKLAEYIEDNDREMFGQALEQTVQVCNACHQAVGSPFIRVTLEPPEALNMRHPHQLQPSEAPREHAHGDAHEAMGDHMPEGEHEQATEDDH